Protein AF-A0A8X6S7P3-F1 (afdb_monomer)

pLDDT: mean 72.4, std 22.18, range [26.67, 97.12]

Solvent-accessible surface area (backbone atoms only — not comparable to full-atom values): 15310 Å² total; per-residue (Å²): 138,82,84,78,80,64,84,76,66,73,78,77,74,84,86,90,76,84,80,89,75,83,85,79,90,72,95,69,89,60,100,73,77,82,82,71,82,94,69,96,74,82,94,75,83,91,74,81,70,49,62,28,63,76,38,79,70,30,28,64,56,23,37,50,58,48,37,73,77,36,77,89,54,87,75,68,62,36,68,54,47,51,52,50,53,49,36,38,75,75,67,71,44,92,73,76,78,79,80,82,71,78,61,85,88,65,46,72,69,60,49,52,52,54,50,52,50,38,70,76,38,30,64,63,51,66,66,54,54,18,65,77,74,70,46,59,53,70,57,53,53,51,51,36,50,77,68,49,39,42,78,39,62,51,43,80,38,74,52,76,55,83,81,49,54,62,60,53,48,52,51,53,53,50,53,53,51,48,40,69,79,33,81,61,46,72,80,75,60,83,86,85,86,84,89,81,88,71,91,71,79,84,78,64,54,87,80,37,37,36,50,34,75,58,86,79,77,48,69,41,72,50,65,68,83,74,73,88,83,77,90,129

Secondary structure (DSSP, 8-state):
---PPPTTGGGSSS--S-------------TTTTS-------SS------TTGGGTT-HHHHHHHHHHH-TTSPPPPHHHHHHHHHHHHHHS--SPPP-----TT--HHHHHHHHHHHHH-TT--HHHHHHHHT--HHHHHHHHHHTT-EEEEPEEEE---HHHHHHHHHHHHHHHHHHHH-TTHHHHPPP--------SPP--GGG-EEEESS----EEEE--S-PPP---

Sequence (232 aa):
MQISPSRVELAARGQNDKKESAGREALFPSHTDWLYDGRVHERRESRYDSGYGATDCNGRAAQRLYTERHPVRRTPAHTMFSRLHQQICETGSFQKAARNRDRMARTELNEEIVLDMVETTPSLSTRGIANDIGISYSSIWRILDDSALHPFHYQRVHSLKECDFAPRQAFSQWYLQQRIANPFFAASVLFTDEASFSREGIFNTHNSYSWAAANPHVTRTRAAQDRFLVNV

Foldseek 3Di:
DDDDDDPVVVVPPDDDDDDDDDDDDDDDDDPPPPQDDDDDDDDDDDPSCQLCVVVVNFLVSSQVVVCVVCVPDDGDDSVVSNVQVVCCVPPVDPDDDPPPPDPVQDDVVLLVVLVVVCVVPQLDDLVNSCVVSVGDSVVSVVSLVVVLKDWAWAAEDAPDDPVVPVVVVVVVVVVVVVCVVPVCVVVVDDDDDDDDDDPDDDDPRVSGTGIDNDHPNHYDHDDDPDDDDDDD

Mean predicted aligned error: 18.36 Å

Nearest PDB structures (foldseek):
  4r79-assembly1_B  TM=4.938E-01  e=5.583E-02  Drosophila mauritiana
  4u7b-assembly2_G-2  TM=5.162E-01  e=8.531E-02  Drosophila mauritiana
  5hoo-assembly1_A  TM=5.057E-01  e=1.385E-01  Drosophila mauritiana
  5hoo-assembly1_B  TM=4.961E-01  e=1.303E-01  Drosophila mauritiana
  9c4d-assembly1_C  TM=3.556E-01  e=2.385E+00  Bacillus subtilis

Radius of gyration: 33.3 Å; Cα contacts (8 Å, |Δi|>4): 143; chains: 1; bounding box: 95×58×72 Å

Organism: Trichonephila clavipes (NCBI:txid2585209)

Structure (mmCIF, N/CA/C/O backbone):
data_AF-A0A8X6S7P3-F1
#
_entry.id   AF-A0A8X6S7P3-F1
#
loop_
_atom_site.group_PDB
_atom_site.id
_atom_site.type_symbol
_atom_site.label_atom_id
_atom_site.label_alt_id
_atom_site.label_comp_id
_atom_site.label_asym_id
_atom_site.label_entity_id
_atom_site.label_seq_id
_atom_site.pdbx_PDB_ins_code
_atom_site.Cartn_x
_atom_site.Cartn_y
_atom_site.Cartn_z
_atom_site.occupancy
_atom_site.B_iso_or_equiv
_atom_site.auth_seq_id
_atom_site.auth_comp_id
_atom_site.auth_asym_id
_atom_site.auth_atom_id
_atom_site.pdbx_PDB_model_num
ATOM 1 N N . MET A 1 1 ? 1.094 39.924 17.227 1.00 35.66 1 MET A N 1
ATOM 2 C CA . MET A 1 1 ? 1.165 38.498 17.605 1.00 35.66 1 MET A CA 1
ATOM 3 C C . MET A 1 1 ? -0.174 37.869 17.276 1.00 35.66 1 MET A C 1
ATOM 5 O O . MET A 1 1 ? -1.115 38.023 18.039 1.00 35.66 1 MET A O 1
ATOM 9 N N . GLN A 1 2 ? -0.292 37.285 16.086 1.00 30.91 2 GLN A N 1
ATOM 10 C CA . GLN A 1 2 ? -1.469 36.508 15.705 1.00 30.91 2 GLN A CA 1
ATOM 11 C C . GLN A 1 2 ? -1.173 35.053 16.063 1.00 30.91 2 GLN A C 1
ATOM 13 O O . GLN A 1 2 ? -0.157 34.512 15.635 1.00 30.91 2 GLN A O 1
ATOM 18 N N . ILE A 1 3 ? -2.003 34.472 16.923 1.00 36.59 3 ILE A N 1
ATOM 19 C CA . ILE A 1 3 ? -1.919 33.068 17.317 1.00 36.59 3 ILE A CA 1
ATOM 20 C C . ILE A 1 3 ? -2.591 32.274 16.196 1.00 36.59 3 ILE A C 1
ATOM 22 O O . ILE A 1 3 ? -3.790 32.421 15.968 1.00 36.59 3 ILE A O 1
ATOM 26 N N . SER A 1 4 ? -1.800 31.499 15.457 1.00 37.53 4 SER A N 1
ATOM 27 C CA . SER A 1 4 ? -2.296 30.565 14.446 1.00 37.53 4 SER A CA 1
ATOM 28 C C . SER A 1 4 ? -3.114 29.452 15.122 1.00 37.53 4 SER A C 1
ATOM 30 O O . SER A 1 4 ? -2.669 28.941 16.152 1.00 37.53 4 SER A O 1
ATOM 32 N N . PRO A 1 5 ? -4.279 29.053 14.579 1.00 38.88 5 PRO A N 1
ATOM 33 C CA . PRO A 1 5 ? -5.059 27.946 15.126 1.00 38.88 5 PRO A CA 1
ATOM 34 C C . PRO A 1 5 ? -4.340 26.601 14.940 1.00 38.88 5 PRO A C 1
ATOM 36 O O . PRO A 1 5 ? -3.530 26.440 14.023 1.00 38.88 5 PRO A O 1
ATOM 39 N N . SER A 1 6 ? -4.626 25.637 15.821 1.00 44.53 6 SER A N 1
ATOM 40 C CA . SER A 1 6 ? -3.996 24.312 15.809 1.00 44.53 6 SER A CA 1
ATOM 41 C C . SER A 1 6 ? -4.365 23.524 14.540 1.00 44.53 6 SER A C 1
ATOM 43 O O . SER A 1 6 ? -5.464 23.638 13.994 1.00 44.53 6 SER A O 1
ATOM 45 N N . ARG A 1 7 ? -3.425 22.697 14.065 1.00 48.97 7 ARG A N 1
ATOM 46 C CA . ARG A 1 7 ? -3.480 21.942 12.797 1.00 48.97 7 ARG A CA 1
ATOM 47 C C . ARG A 1 7 ? -4.626 20.912 12.725 1.00 48.97 7 ARG A C 1
ATOM 49 O O . ARG A 1 7 ? -4.897 20.398 11.645 1.00 48.97 7 ARG A O 1
ATOM 56 N N . VAL A 1 8 ? -5.333 20.666 13.832 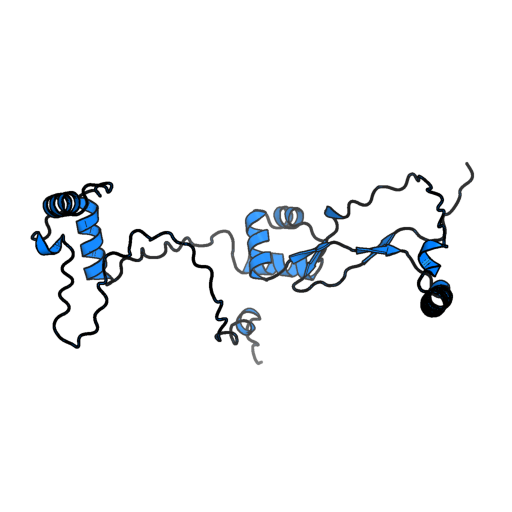1.00 45.19 8 VAL A N 1
ATOM 57 C CA . VAL A 1 8 ? -6.520 19.795 13.906 1.00 45.19 8 VAL A CA 1
ATOM 58 C C . VAL A 1 8 ? -7.767 20.472 13.305 1.00 45.19 8 VAL A C 1
ATOM 60 O O . VAL A 1 8 ? -8.640 19.793 12.768 1.00 45.19 8 VAL A O 1
ATOM 63 N N . GLU A 1 9 ? -7.846 21.810 13.289 1.00 36.09 9 GLU A N 1
ATOM 64 C CA . GLU A 1 9 ? -9.039 22.529 12.802 1.00 36.09 9 GLU A CA 1
ATOM 65 C C . GLU A 1 9 ? -9.167 22.595 11.269 1.00 36.09 9 GLU A C 1
ATOM 67 O O . GLU A 1 9 ? -10.265 22.802 10.746 1.00 36.09 9 GLU A O 1
ATOM 72 N N . LEU A 1 10 ? -8.082 22.386 10.518 1.00 37.78 10 LEU A N 1
ATOM 73 C CA . LEU A 1 10 ? -8.097 22.529 9.055 1.00 37.78 10 LEU A CA 1
ATOM 74 C C . LEU A 1 10 ? -8.664 21.308 8.311 1.00 37.78 10 LEU A C 1
ATOM 76 O O . LEU A 1 10 ? -9.008 21.425 7.137 1.00 37.78 10 LEU A O 1
ATOM 80 N N . ALA A 1 11 ? -8.837 20.166 8.981 1.00 38.47 11 ALA A N 1
ATOM 81 C CA . ALA A 1 11 ? -9.396 18.957 8.370 1.00 38.47 11 ALA A CA 1
ATOM 82 C C . ALA A 1 11 ? -10.938 18.873 8.439 1.00 38.47 11 ALA A C 1
ATOM 84 O O . ALA A 1 11 ? -11.538 18.024 7.786 1.00 38.47 11 ALA A O 1
ATOM 85 N N . ALA A 1 12 ? -11.606 19.758 9.190 1.00 37.78 12 ALA A N 1
ATOM 86 C CA . ALA A 1 12 ? -13.046 19.659 9.469 1.00 37.78 12 ALA A CA 1
ATOM 87 C C . ALA A 1 12 ? -13.953 20.497 8.541 1.00 37.78 12 ALA A C 1
ATOM 89 O O . ALA A 1 12 ? -15.152 20.631 8.795 1.00 37.78 12 ALA A O 1
ATOM 90 N N . ARG A 1 13 ? -13.422 21.075 7.455 1.00 37.03 13 ARG A N 1
ATOM 91 C CA . ARG A 1 13 ? -14.204 21.876 6.496 1.00 37.03 13 ARG A CA 1
ATOM 92 C C . ARG A 1 13 ? -14.044 21.364 5.072 1.00 37.03 13 ARG A C 1
ATOM 94 O O . ARG A 1 13 ? -13.273 21.897 4.287 1.00 37.03 13 ARG A O 1
ATOM 101 N N . GLY A 1 14 ? -14.860 20.377 4.727 1.00 38.69 14 GLY A N 1
ATOM 102 C CA . GLY A 1 14 ? -15.159 20.074 3.332 1.00 38.69 14 GLY A CA 1
ATOM 103 C C . GLY A 1 14 ? -15.181 18.591 3.037 1.00 38.69 14 GLY A C 1
ATOM 104 O O . GLY A 1 14 ? -14.194 18.068 2.546 1.00 38.69 14 GLY A O 1
ATOM 105 N N . GLN A 1 15 ? -16.321 17.951 3.308 1.00 34.16 15 GLN A N 1
ATOM 106 C CA . GLN A 1 15 ? -16.871 16.830 2.532 1.00 34.16 15 GLN A CA 1
ATOM 107 C C . GLN A 1 15 ? -18.165 16.356 3.204 1.00 34.16 15 GLN A C 1
ATOM 109 O O . GLN A 1 15 ? -18.221 15.332 3.870 1.00 34.16 15 GLN A O 1
ATOM 114 N N . ASN A 1 16 ? -19.227 17.136 3.027 1.00 34.34 16 ASN A N 1
ATOM 115 C CA . ASN A 1 16 ? -20.590 16.632 3.130 1.00 34.34 16 ASN A CA 1
ATOM 116 C C . ASN A 1 16 ? -21.238 16.875 1.774 1.00 34.34 16 ASN A C 1
ATOM 118 O O . ASN A 1 16 ? -21.939 17.858 1.594 1.00 34.34 16 ASN A O 1
ATOM 122 N N . ASP A 1 17 ? -20.934 16.007 0.812 1.00 30.31 17 ASP A N 1
ATOM 123 C CA . ASP A 1 17 ? -21.817 15.781 -0.324 1.00 30.31 17 ASP A CA 1
ATOM 124 C C . ASP A 1 17 ? -21.554 14.402 -0.945 1.00 30.31 17 ASP A C 1
ATOM 126 O O . ASP A 1 17 ? -20.501 14.117 -1.509 1.00 30.31 17 ASP A O 1
ATOM 130 N N . LYS A 1 18 ? -22.572 13.552 -0.781 1.00 38.16 18 LYS A N 1
ATOM 131 C CA . LYS A 1 18 ? -23.050 12.510 -1.697 1.00 38.16 18 LYS A CA 1
ATOM 132 C C . LYS A 1 18 ? -22.012 11.558 -2.307 1.00 38.16 18 LYS A C 1
ATOM 134 O O . LYS A 1 18 ? -21.454 11.790 -3.375 1.00 38.16 18 LYS A O 1
ATOM 139 N N . LYS A 1 19 ? -21.965 10.351 -1.736 1.00 27.14 19 LYS A N 1
ATOM 140 C CA . LYS A 1 19 ? -21.862 9.119 -2.529 1.00 27.14 19 LYS A CA 1
ATOM 141 C C . LYS A 1 19 ? -23.078 8.235 -2.277 1.00 27.14 19 LYS A C 1
ATOM 143 O O . LYS A 1 19 ? -23.108 7.409 -1.370 1.00 27.14 19 LYS A O 1
ATOM 148 N N . GLU A 1 20 ? -24.075 8.449 -3.130 1.00 36.12 20 GLU A N 1
ATOM 149 C CA . GLU A 1 20 ? -24.962 7.402 -3.629 1.00 36.12 20 GLU A CA 1
ATOM 150 C C . GLU A 1 20 ? -24.130 6.146 -3.934 1.00 36.12 20 GLU A C 1
ATOM 152 O O . GLU A 1 20 ? -23.223 6.170 -4.765 1.00 36.12 20 GLU A O 1
ATOM 157 N N . SER A 1 21 ? -24.417 5.051 -3.234 1.00 27.69 21 SER A N 1
ATOM 158 C CA . SER A 1 21 ? -23.973 3.716 -3.624 1.00 27.69 21 SER A CA 1
ATOM 159 C C . SER A 1 21 ? -25.203 2.829 -3.731 1.00 27.69 21 SER A C 1
ATOM 161 O O . SER A 1 21 ? -25.858 2.476 -2.753 1.00 27.69 21 SER A O 1
ATOM 163 N N . ALA A 1 22 ? -25.532 2.547 -4.986 1.00 28.02 22 ALA A N 1
ATOM 164 C CA . ALA A 1 22 ? -26.568 1.638 -5.406 1.00 28.02 22 ALA A CA 1
ATOM 165 C C . ALA A 1 22 ? -26.277 0.202 -4.937 1.00 28.02 22 ALA A C 1
ATOM 167 O O . ALA A 1 22 ? -25.168 -0.308 -5.088 1.00 28.02 22 ALA A O 1
ATOM 168 N N . GLY A 1 23 ? -27.332 -0.444 -4.437 1.00 39.09 23 GLY A N 1
ATOM 169 C CA . GLY A 1 23 ? -27.707 -1.803 -4.818 1.00 39.09 23 GLY A CA 1
ATOM 170 C C . GLY A 1 23 ? -26.772 -2.939 -4.417 1.00 39.09 23 GLY A C 1
ATOM 171 O O . GLY A 1 23 ? -26.068 -3.492 -5.258 1.00 39.09 23 GLY A O 1
ATOM 172 N N . ARG A 1 24 ? -26.900 -3.404 -3.171 1.00 28.38 24 ARG A N 1
ATOM 173 C CA . ARG A 1 24 ? -26.828 -4.841 -2.867 1.00 28.38 24 ARG A CA 1
ATOM 174 C C . ARG A 1 24 ? -27.983 -5.212 -1.943 1.00 28.38 24 ARG A C 1
ATOM 176 O O . ARG A 1 24 ? -27.887 -5.086 -0.727 1.00 28.38 24 ARG A O 1
ATOM 183 N N . GLU A 1 25 ? -29.083 -5.637 -2.558 1.00 36.03 25 GLU A N 1
ATOM 184 C CA . GLU A 1 25 ? -30.171 -6.359 -1.902 1.00 36.03 25 GLU A CA 1
ATOM 185 C C . GLU A 1 25 ? -29.607 -7.631 -1.256 1.00 36.03 25 GLU A C 1
ATOM 187 O O . GLU A 1 25 ? -29.217 -8.578 -1.938 1.00 36.03 25 GLU A O 1
ATOM 192 N N . ALA A 1 26 ? -29.548 -7.646 0.075 1.00 29.12 26 ALA A N 1
ATOM 193 C CA . ALA A 1 26 ? -29.403 -8.859 0.864 1.00 29.12 26 ALA A CA 1
ATOM 194 C C . ALA A 1 26 ? -30.716 -9.072 1.623 1.00 29.12 26 ALA A C 1
ATOM 196 O O . ALA A 1 26 ? -31.074 -8.328 2.534 1.00 29.12 26 ALA A O 1
ATOM 197 N N . LEU A 1 27 ? -31.450 -10.083 1.171 1.00 32.81 27 LEU A N 1
ATOM 198 C CA . LEU A 1 27 ? -32.797 -10.456 1.575 1.00 32.81 27 LEU A CA 1
ATOM 199 C C . LEU A 1 27 ? -32.791 -11.124 2.970 1.00 32.81 27 LEU A C 1
ATOM 201 O O . LEU A 1 27 ? -32.842 -12.343 3.068 1.00 32.81 27 LEU A O 1
ATOM 205 N N . PHE A 1 28 ? -32.720 -10.356 4.062 1.00 26.89 28 PHE A N 1
ATOM 206 C CA . PHE A 1 28 ? -33.053 -10.860 5.407 1.00 26.89 28 PHE A CA 1
ATOM 207 C C . PHE A 1 28 ? -33.758 -9.773 6.242 1.00 26.89 28 PHE A C 1
ATOM 209 O O . PHE A 1 28 ? -33.105 -8.814 6.656 1.00 26.89 28 PHE A O 1
ATOM 216 N N . PRO A 1 29 ? -35.072 -9.905 6.518 1.00 32.44 29 PRO A N 1
ATOM 217 C CA . PRO A 1 29 ? -35.828 -8.915 7.285 1.00 32.44 29 PRO A CA 1
ATOM 218 C C . PRO A 1 29 ? -35.338 -8.815 8.734 1.00 32.44 29 PRO A C 1
ATOM 220 O O . PRO A 1 29 ? -35.263 -9.812 9.459 1.00 32.44 29 PRO A O 1
ATOM 223 N N . SER A 1 30 ? -35.018 -7.596 9.166 1.00 37.62 30 SER A N 1
ATOM 224 C CA . SER A 1 30 ? -34.598 -7.306 10.537 1.00 37.62 30 SER A CA 1
ATOM 225 C C . SER A 1 30 ? -35.789 -7.360 11.510 1.00 37.62 30 SER A C 1
ATOM 227 O O . SER A 1 30 ? -36.950 -7.208 11.129 1.00 37.62 30 SER A O 1
ATOM 229 N N . HIS A 1 31 ? -35.517 -7.567 12.802 1.00 40.81 31 HIS A N 1
ATOM 230 C CA . HIS A 1 31 ? -36.514 -7.730 13.876 1.00 40.81 31 HIS A CA 1
ATOM 231 C C . HIS A 1 31 ? -37.443 -6.509 14.096 1.00 40.81 31 HIS A C 1
ATOM 233 O O . HIS A 1 31 ? -38.323 -6.558 14.953 1.00 40.81 31 HIS A O 1
ATOM 239 N N . THR A 1 32 ? -37.266 -5.423 13.341 1.00 41.41 32 THR A N 1
ATOM 240 C CA . THR A 1 32 ? -37.940 -4.129 13.519 1.00 41.41 32 THR A CA 1
ATOM 241 C C . THR A 1 32 ? -38.880 -3.724 12.378 1.00 41.41 32 THR A C 1
ATOM 243 O O . THR A 1 32 ? -39.541 -2.700 12.505 1.00 41.41 32 THR A O 1
ATOM 246 N N . ASP A 1 33 ? -39.033 -4.532 11.322 1.00 31.39 33 ASP A N 1
ATOM 247 C CA . ASP A 1 33 ? -39.880 -4.206 10.149 1.00 31.39 33 ASP A CA 1
ATOM 248 C C . ASP A 1 33 ? -41.408 -4.260 10.390 1.00 31.39 33 ASP A C 1
ATOM 250 O O . ASP A 1 33 ? -42.193 -4.265 9.450 1.00 31.39 33 ASP A O 1
ATOM 254 N N . TRP A 1 34 ? -41.876 -4.295 11.640 1.00 40.31 34 TRP A N 1
ATOM 255 C CA . TRP A 1 34 ? -43.278 -4.605 11.974 1.00 40.31 34 TRP A CA 1
ATOM 256 C C . TRP A 1 34 ? -44.064 -3.448 12.608 1.00 40.31 34 TRP A C 1
ATOM 258 O O . TRP A 1 34 ? -45.072 -3.683 13.269 1.00 40.31 34 TRP A O 1
ATOM 268 N N . LEU A 1 35 ? -43.623 -2.202 12.417 1.00 43.53 35 LEU A N 1
ATOM 269 C CA . LEU A 1 35 ? -44.306 -1.013 12.951 1.00 43.53 35 LEU A CA 1
ATOM 270 C C . LEU A 1 35 ? -44.832 -0.030 11.893 1.00 43.53 35 LEU A C 1
ATOM 272 O O . LEU A 1 35 ? -45.341 1.021 12.268 1.00 43.53 35 LEU A O 1
ATOM 276 N N . TYR A 1 36 ? -44.772 -0.361 10.600 1.00 31.59 36 TYR A N 1
ATOM 277 C CA . TYR A 1 36 ? -45.315 0.483 9.530 1.00 31.59 36 TYR A CA 1
ATOM 278 C C . TYR A 1 36 ? -46.114 -0.345 8.515 1.00 31.59 36 TYR A C 1
ATOM 280 O O . TYR A 1 36 ? -45.547 -1.179 7.816 1.00 31.59 36 TYR A O 1
ATOM 288 N N . ASP A 1 37 ? -47.419 -0.077 8.407 1.00 33.47 37 ASP A N 1
ATOM 289 C CA . ASP A 1 37 ? -48.191 -0.331 7.186 1.00 33.47 37 ASP A CA 1
ATOM 290 C C . ASP A 1 37 ? -48.210 0.980 6.390 1.00 33.47 37 ASP A C 1
ATOM 292 O O . ASP A 1 37 ? -48.668 2.022 6.868 1.00 33.47 37 ASP A O 1
ATOM 296 N N . GLY A 1 38 ? -47.606 0.955 5.205 1.00 34.97 38 GLY A N 1
ATOM 297 C CA . GLY A 1 38 ? -47.459 2.113 4.341 1.00 34.97 38 GLY A CA 1
ATOM 298 C C . GLY A 1 38 ? -48.778 2.473 3.670 1.00 34.97 38 GLY A C 1
ATOM 299 O O . GLY A 1 38 ? -49.054 2.010 2.568 1.00 34.97 38 GLY A O 1
ATOM 300 N N . ARG A 1 39 ? -49.554 3.376 4.274 1.00 30.12 39 ARG A N 1
ATOM 301 C CA . ARG A 1 39 ? -50.505 4.221 3.541 1.00 30.12 39 ARG A CA 1
ATOM 302 C C . ARG A 1 39 ? -50.456 5.659 4.038 1.00 30.12 39 ARG A C 1
ATOM 304 O O . ARG A 1 39 ? -50.678 5.954 5.206 1.00 30.12 39 ARG A O 1
ATOM 311 N N . VAL A 1 40 ? -50.154 6.546 3.096 1.00 40.78 40 VAL A N 1
ATOM 312 C CA . VAL A 1 40 ? -50.215 8.002 3.215 1.00 40.78 40 VAL A CA 1
ATOM 313 C C . VAL A 1 40 ? -51.635 8.402 3.619 1.00 40.78 40 VAL A C 1
ATOM 315 O O . VAL A 1 40 ? -52.542 8.281 2.807 1.00 40.78 40 VAL A O 1
ATOM 318 N N . HIS A 1 41 ? -51.833 8.878 4.850 1.00 27.06 41 HIS A N 1
ATOM 319 C CA . HIS A 1 41 ? -52.989 9.698 5.218 1.00 27.06 41 HIS A CA 1
ATOM 320 C C . HIS A 1 41 ? -52.631 10.668 6.354 1.00 27.06 41 HIS A C 1
ATOM 322 O O . HIS A 1 41 ? -52.435 10.308 7.509 1.00 27.06 41 HIS A O 1
ATOM 328 N N . GLU A 1 42 ? -52.467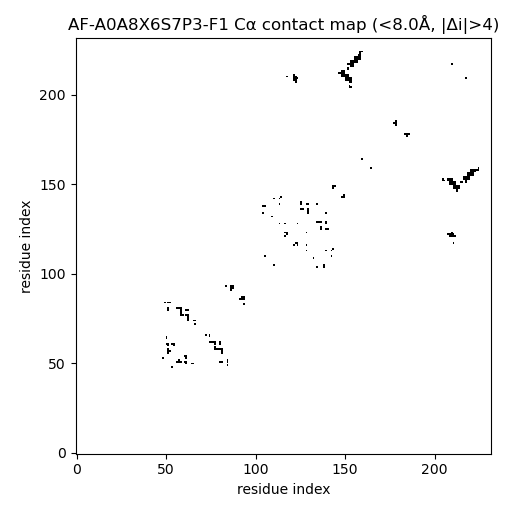 11.915 5.931 1.00 26.67 42 GLU A N 1
ATOM 329 C CA . GLU A 1 42 ? -52.869 13.172 6.558 1.00 26.67 42 GLU A CA 1
ATOM 330 C C . GLU A 1 42 ? -53.296 13.174 8.045 1.00 26.67 42 GLU A C 1
ATOM 332 O O . GLU A 1 42 ? -54.326 12.637 8.438 1.00 26.67 42 GLU A O 1
ATOM 337 N N . ARG A 1 43 ? -52.495 13.895 8.843 1.00 34.72 43 ARG A N 1
ATOM 338 C CA . ARG A 1 43 ? -52.841 14.684 10.043 1.00 34.72 43 ARG A CA 1
ATOM 339 C C . ARG A 1 43 ? -54.181 14.339 10.739 1.00 34.72 43 ARG A C 1
ATOM 341 O O . ARG A 1 43 ? -55.195 14.976 10.472 1.00 34.72 43 ARG A O 1
ATOM 348 N N . ARG A 1 44 ? -54.129 13.472 11.760 1.00 27.53 44 ARG A N 1
ATOM 349 C CA . ARG A 1 44 ? -54.790 13.624 13.082 1.00 27.53 44 ARG A CA 1
ATOM 350 C C . ARG A 1 44 ? -54.428 12.443 13.998 1.00 27.53 44 ARG A C 1
ATOM 352 O O . ARG A 1 44 ? -54.489 11.300 13.581 1.00 27.53 44 ARG A O 1
ATOM 359 N N . GLU A 1 45 ? -54.027 12.766 15.229 1.00 29.58 45 GLU A N 1
ATOM 360 C CA . GLU A 1 45 ? -53.880 11.857 16.383 1.00 29.58 45 GLU A CA 1
ATOM 361 C C . GLU A 1 45 ? -53.028 10.589 16.196 1.00 29.58 45 GLU A C 1
ATOM 363 O O . GLU A 1 45 ? -53.498 9.465 16.057 1.00 29.58 45 GLU A O 1
ATOM 368 N N . SER A 1 46 ? -51.717 10.795 16.321 1.00 30.75 46 SER A N 1
ATOM 369 C CA . SER A 1 46 ? -50.690 9.769 16.496 1.00 30.75 46 SER A CA 1
ATOM 370 C C . SER A 1 46 ? -50.866 8.997 17.817 1.00 30.75 46 SER A C 1
ATOM 372 O O . SER A 1 46 ? -50.150 9.234 18.791 1.00 30.75 46 SER A O 1
ATOM 374 N N . ARG A 1 47 ? -51.808 8.052 17.867 1.00 34.62 47 ARG A N 1
ATOM 375 C CA . ARG A 1 47 ? -51.893 7.047 18.935 1.00 34.62 47 ARG A CA 1
ATOM 376 C C . ARG A 1 47 ? -51.060 5.829 18.522 1.00 34.62 47 ARG A C 1
ATOM 378 O O . ARG A 1 47 ? -51.562 4.913 17.881 1.00 34.62 47 ARG A O 1
ATOM 385 N N . TYR A 1 48 ? -49.770 5.837 18.858 1.00 40.34 48 TYR A N 1
ATOM 386 C CA . TYR A 1 48 ? -48.913 4.655 18.731 1.00 40.34 48 TYR A CA 1
ATOM 387 C C . TYR A 1 48 ? -49.360 3.602 19.752 1.00 40.34 48 TYR A C 1
ATOM 389 O O . TYR A 1 48 ? -48.894 3.591 20.889 1.00 40.34 48 TYR A O 1
ATOM 397 N N . ASP A 1 49 ? -50.283 2.727 19.363 1.00 47.28 49 ASP A N 1
ATOM 398 C CA . ASP A 1 49 ? -50.759 1.640 20.215 1.00 47.28 49 ASP A CA 1
ATOM 399 C C . ASP A 1 49 ? -49.785 0.452 20.140 1.00 47.28 49 ASP A C 1
ATOM 401 O O . ASP A 1 49 ? -50.017 -0.570 19.493 1.00 47.28 49 ASP A O 1
ATOM 405 N N . SER A 1 50 ? -48.611 0.616 20.759 1.00 58.38 50 SER A N 1
ATOM 406 C CA . SER A 1 50 ? -47.760 -0.524 21.114 1.00 58.38 50 SER A CA 1
ATOM 407 C C . SER A 1 50 ? -48.627 -1.496 21.914 1.00 58.38 50 SER A C 1
ATOM 409 O O . SER A 1 50 ? -49.276 -1.059 22.856 1.00 58.38 50 SER A O 1
ATOM 411 N N . GLY A 1 51 ? -48.639 -2.798 21.599 1.00 57.47 51 GLY A N 1
ATOM 412 C CA . GLY A 1 51 ? -49.519 -3.787 22.257 1.00 57.47 51 GLY A CA 1
ATOM 413 C C . GLY A 1 51 ? -49.410 -3.863 23.792 1.00 57.47 51 GLY A C 1
ATOM 414 O O . GLY A 1 51 ? -50.192 -4.558 24.424 1.00 57.47 51 GLY A O 1
ATOM 415 N N . TYR A 1 52 ? -48.454 -3.148 24.392 1.00 61.31 52 TYR A N 1
ATOM 416 C CA . TYR A 1 52 ? -48.372 -2.857 25.821 1.00 61.31 52 TYR A CA 1
ATOM 417 C C . TYR A 1 52 ? -49.385 -1.797 26.304 1.00 61.31 52 TYR A C 1
ATOM 419 O O . TYR A 1 52 ? -50.026 -2.005 27.334 1.00 61.31 52 TYR A O 1
ATOM 427 N N . GLY A 1 53 ? -49.564 -0.699 25.558 1.00 60.34 53 GLY A N 1
ATOM 428 C CA . GLY A 1 53 ? -50.558 0.350 25.822 1.00 60.34 53 GLY A CA 1
ATOM 429 C C . GLY A 1 53 ? -51.990 -0.177 25.714 1.00 60.34 53 GLY A C 1
ATOM 430 O O . GLY A 1 53 ? -52.786 0.052 26.618 1.00 60.34 53 GLY A O 1
ATOM 431 N N . ALA A 1 54 ? -52.258 -1.019 24.711 1.00 60.56 54 ALA A N 1
ATOM 432 C CA . ALA A 1 54 ? -53.518 -1.753 24.539 1.00 60.56 54 ALA A CA 1
ATOM 433 C C . ALA A 1 54 ? -53.856 -2.746 25.673 1.00 60.56 54 ALA A C 1
ATOM 435 O O . ALA A 1 54 ? -54.960 -3.282 25.715 1.00 60.56 54 ALA A O 1
ATOM 436 N N . THR A 1 55 ? -52.904 -3.036 26.569 1.00 62.28 55 THR A N 1
ATOM 437 C CA . THR A 1 55 ? -53.071 -3.967 27.703 1.00 62.28 55 THR A CA 1
ATOM 438 C C . THR A 1 55 ? -53.007 -3.273 29.062 1.00 62.28 55 THR A C 1
ATOM 440 O O . THR A 1 55 ? -52.577 -3.888 30.038 1.00 62.28 55 THR A O 1
ATOM 443 N N . ASP A 1 56 ? -53.356 -1.986 29.124 1.00 68.62 56 ASP A N 1
ATOM 444 C CA . ASP A 1 56 ? -53.275 -1.159 30.337 1.00 68.62 56 ASP A CA 1
ATOM 445 C C . ASP A 1 56 ? -51.882 -1.192 30.990 1.00 68.62 56 ASP A C 1
ATOM 447 O O . ASP A 1 56 ? -51.734 -1.264 32.210 1.00 68.62 56 ASP A O 1
ATOM 451 N N . CYS A 1 57 ? -50.824 -1.188 30.170 1.00 67.44 57 CYS A N 1
ATOM 452 C CA . CYS A 1 57 ? -49.436 -1.277 30.626 1.00 67.44 57 CYS A CA 1
ATOM 453 C C . CYS A 1 57 ? -49.107 -2.570 31.402 1.00 67.44 57 CYS A C 1
ATOM 455 O O . CYS A 1 57 ? -48.231 -2.580 32.271 1.00 67.44 57 CYS A O 1
ATOM 457 N N . ASN A 1 58 ? -49.764 -3.689 31.082 1.00 80.00 58 ASN A N 1
ATOM 458 C CA . ASN A 1 58 ? -49.468 -4.990 31.673 1.00 80.00 58 ASN A CA 1
ATOM 459 C C . ASN A 1 58 ? -48.572 -5.847 30.766 1.00 80.00 58 ASN A C 1
ATOM 461 O O . ASN A 1 58 ? -49.017 -6.486 29.812 1.00 80.00 58 ASN A O 1
ATOM 465 N N . GLY A 1 59 ? -47.292 -5.965 31.127 1.00 76.88 59 GLY A N 1
ATOM 466 C CA . GLY A 1 59 ? -46.305 -6.690 30.317 1.00 76.88 59 GLY A CA 1
ATOM 467 C C . GLY A 1 59 ? -46.622 -8.170 30.098 1.00 76.88 59 GLY A C 1
ATOM 468 O O . GLY A 1 59 ? -46.239 -8.735 29.074 1.00 76.88 59 GLY A O 1
ATOM 469 N N . ARG A 1 60 ? -47.316 -8.828 31.038 1.00 81.56 60 ARG A N 1
ATOM 470 C CA . ARG A 1 60 ? -47.677 -10.251 30.902 1.00 81.56 60 ARG A CA 1
ATOM 471 C C . ARG A 1 60 ? -48.850 -10.446 29.949 1.00 81.56 60 ARG A C 1
ATOM 473 O O . ARG A 1 60 ? -48.872 -11.433 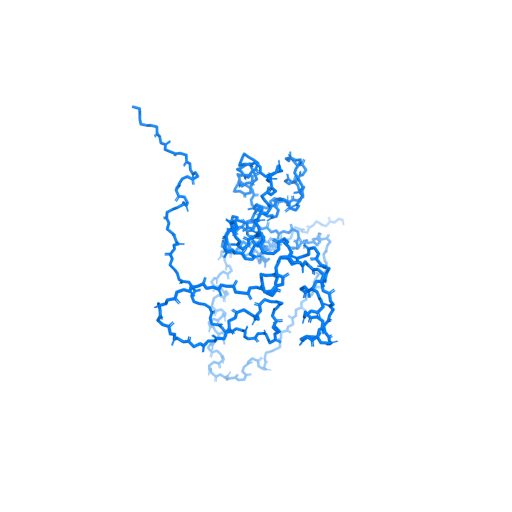29.220 1.00 81.56 60 ARG A O 1
ATOM 480 N N . ALA A 1 61 ? -49.798 -9.514 29.941 1.00 80.31 61 ALA A N 1
ATOM 481 C CA . ALA A 1 61 ? -50.885 -9.501 28.969 1.00 80.31 61 ALA A CA 1
ATOM 482 C C . ALA A 1 61 ? -50.345 -9.194 27.562 1.00 80.31 61 ALA A C 1
ATOM 484 O O . ALA A 1 61 ? -50.655 -9.922 26.621 1.00 80.31 61 ALA A O 1
ATOM 485 N N . ALA A 1 62 ? -49.426 -8.229 27.445 1.00 79.75 62 ALA A N 1
ATOM 486 C CA . ALA A 1 62 ? -48.725 -7.931 26.196 1.00 79.75 62 ALA A CA 1
ATOM 487 C C . ALA A 1 62 ? -47.955 -9.148 25.652 1.00 79.75 62 ALA A C 1
ATOM 489 O O . ALA A 1 62 ? -48.000 -9.440 24.458 1.00 79.75 62 ALA A O 1
ATOM 490 N N . GLN A 1 63 ? -47.302 -9.918 26.531 1.00 83.38 63 GLN A N 1
ATOM 491 C CA . GLN A 1 63 ? -46.605 -11.149 26.154 1.00 83.38 63 GLN A CA 1
ATOM 492 C C . GLN A 1 63 ? -47.560 -12.232 25.618 1.00 83.38 63 GLN A C 1
ATOM 494 O O . GLN A 1 63 ? -47.211 -12.941 24.670 1.00 83.38 63 GLN A O 1
ATOM 499 N N . ARG A 1 64 ? -48.758 -12.370 26.202 1.00 82.56 64 ARG A N 1
ATOM 500 C CA . ARG A 1 64 ? -49.785 -13.319 25.732 1.00 82.56 64 ARG A CA 1
ATOM 501 C C . ARG A 1 64 ? -50.307 -12.930 24.353 1.00 82.56 64 ARG A C 1
ATOM 503 O O . ARG A 1 64 ? -50.205 -13.743 23.442 1.00 82.56 64 ARG A O 1
ATOM 510 N N . LEU A 1 65 ? -50.707 -11.670 24.169 1.00 81.56 65 LEU A N 1
ATOM 511 C CA . LEU A 1 65 ? -51.130 -11.146 22.864 1.00 81.56 65 LEU A CA 1
ATOM 512 C C . LEU A 1 65 ? -50.037 -11.292 21.798 1.00 81.56 65 LEU A C 1
ATOM 514 O O . LEU A 1 65 ? -50.325 -11.613 20.647 1.00 81.56 65 LEU A O 1
ATOM 518 N N . TYR A 1 66 ? -48.771 -11.093 22.174 1.00 81.25 66 TYR A N 1
ATOM 519 C CA . TYR A 1 66 ? -47.644 -11.300 21.267 1.00 81.25 66 TYR A CA 1
ATOM 520 C C . TYR A 1 66 ? -47.508 -12.767 20.844 1.00 81.25 66 TYR A C 1
ATOM 522 O O . TYR A 1 66 ? -47.277 -13.057 19.672 1.00 81.25 66 TYR A O 1
ATOM 530 N N . THR A 1 67 ? -47.661 -13.693 21.792 1.00 82.69 67 THR A N 1
ATOM 531 C CA . THR A 1 67 ? -47.569 -15.138 21.534 1.00 82.69 67 THR A CA 1
ATOM 532 C C . THR A 1 67 ? -48.722 -15.618 20.653 1.00 82.69 67 THR A C 1
ATOM 534 O O . THR A 1 67 ? -48.499 -16.388 19.725 1.00 82.69 67 THR A O 1
ATOM 537 N N . GLU A 1 68 ? -49.934 -15.114 20.895 1.00 83.88 68 GLU A N 1
ATOM 538 C CA . GLU A 1 68 ? -51.128 -15.406 20.094 1.00 83.88 68 GLU A CA 1
ATOM 539 C C . GLU A 1 68 ? -51.007 -14.883 18.656 1.00 83.88 68 GLU A C 1
ATOM 541 O O . GLU A 1 68 ? -51.366 -15.582 17.711 1.00 83.88 68 GLU A O 1
ATOM 546 N N . ARG A 1 69 ? -50.450 -13.679 18.462 1.00 79.12 69 ARG A N 1
ATOM 547 C CA . ARG A 1 69 ? -50.243 -13.097 17.123 1.00 79.12 69 ARG A CA 1
ATOM 548 C C . ARG A 1 69 ? -49.072 -13.713 16.359 1.00 79.12 69 ARG A C 1
ATOM 550 O O . ARG A 1 69 ? -49.080 -13.709 15.129 1.00 79.12 69 ARG A O 1
ATOM 557 N N . HIS A 1 70 ? -48.060 -14.228 17.056 1.00 75.81 70 HIS A N 1
ATOM 558 C CA . HIS A 1 70 ? -46.849 -14.772 16.438 1.00 75.81 70 HIS A CA 1
ATOM 559 C C . HIS A 1 70 ? -46.453 -16.137 17.023 1.00 75.81 70 HIS A C 1
ATOM 561 O O . HIS A 1 70 ? -45.394 -16.255 17.646 1.00 75.81 70 HIS A O 1
ATOM 567 N N . PRO A 1 71 ? -47.238 -17.195 16.751 1.00 76.25 71 PRO A N 1
ATOM 568 C CA . PRO A 1 71 ? -47.050 -18.515 17.358 1.00 76.25 71 PRO A CA 1
ATOM 569 C C . PRO A 1 71 ? -45.733 -19.215 16.974 1.00 76.25 71 PRO A C 1
ATOM 571 O O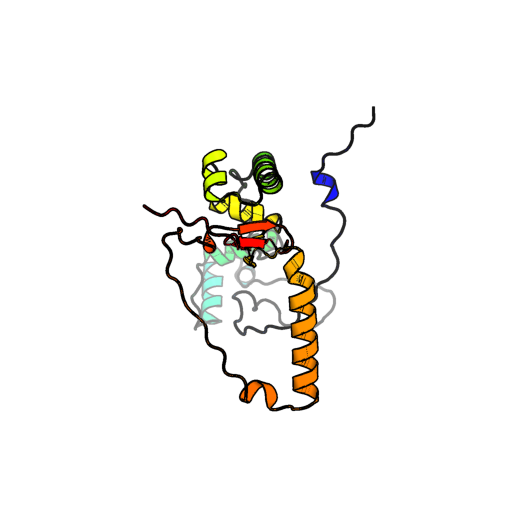 . PRO A 1 71 ? -45.292 -20.119 17.675 1.00 76.25 71 PRO A O 1
ATOM 574 N N . VAL A 1 72 ? -45.076 -18.798 15.884 1.00 85.75 72 VAL A N 1
ATOM 575 C CA . VAL A 1 72 ? -43.822 -19.406 15.386 1.00 85.75 72 VAL A CA 1
ATOM 576 C C . VAL A 1 72 ? -42.564 -18.697 15.923 1.00 85.75 72 VAL A C 1
ATOM 578 O O . VAL A 1 72 ? -41.452 -19.209 15.792 1.00 85.75 72 VAL A O 1
ATOM 581 N N . ARG A 1 73 ? -42.689 -17.511 16.536 1.00 81.25 73 ARG A N 1
ATOM 582 C CA . ARG A 1 73 ? -41.534 -16.718 16.998 1.00 81.25 73 ARG A CA 1
ATOM 583 C C . ARG A 1 73 ? -41.224 -16.973 18.473 1.00 81.25 73 ARG A C 1
ATOM 585 O O . ARG A 1 73 ? -42.106 -17.271 19.268 1.00 81.25 73 ARG A O 1
ATOM 592 N N . ARG A 1 74 ? -39.954 -16.796 18.865 1.00 82.19 74 ARG A N 1
ATOM 593 C CA . ARG A 1 74 ? -39.563 -16.824 20.285 1.00 82.19 74 ARG A CA 1
ATOM 594 C C . ARG A 1 74 ? -40.251 -15.688 21.039 1.00 82.19 74 ARG A C 1
ATOM 596 O O . ARG A 1 74 ? -40.072 -14.524 20.684 1.00 82.19 74 ARG A O 1
ATOM 603 N N . THR A 1 75 ? -40.973 -16.032 22.102 1.00 81.69 75 THR A N 1
ATOM 604 C CA . THR A 1 75 ? -41.679 -15.067 22.946 1.00 81.69 75 THR A CA 1
ATOM 605 C C . THR A 1 75 ? -40.695 -14.215 23.762 1.00 81.69 75 THR A C 1
ATOM 607 O O . THR A 1 75 ? -39.929 -14.764 24.560 1.00 81.69 75 THR A O 1
ATOM 610 N N . PRO A 1 76 ? -40.713 -12.877 23.617 1.00 83.31 76 PRO A N 1
ATOM 611 C CA . PRO A 1 76 ? -39.935 -11.976 24.457 1.00 83.31 76 PRO A CA 1
ATOM 612 C C . PRO A 1 76 ? -40.399 -12.005 25.918 1.00 83.31 76 PRO A C 1
ATOM 614 O O . PRO A 1 76 ? -41.563 -12.274 26.212 1.00 83.31 76 PRO A O 1
ATOM 617 N N . ALA A 1 77 ? -39.504 -11.675 26.850 1.00 86.81 77 ALA A N 1
ATOM 618 C CA . ALA A 1 77 ? -39.862 -11.551 28.261 1.00 86.81 77 ALA A CA 1
ATOM 619 C C . ALA A 1 77 ? -40.832 -10.377 28.496 1.00 86.81 77 ALA A C 1
ATOM 621 O O . ALA A 1 77 ? -40.641 -9.302 27.932 1.00 86.81 77 ALA A O 1
ATOM 622 N N . HIS A 1 78 ? -41.814 -10.540 29.391 1.00 82.81 78 HIS A N 1
ATOM 623 C CA . HIS A 1 78 ? -42.809 -9.500 29.700 1.00 82.81 78 HIS A CA 1
ATOM 624 C C . HIS A 1 78 ? -42.224 -8.116 30.058 1.00 82.81 78 HIS A C 1
ATOM 626 O O . HIS A 1 78 ? -42.844 -7.095 29.775 1.00 82.81 78 HIS A O 1
ATOM 632 N N . THR A 1 79 ? -41.025 -8.064 30.649 1.00 84.94 79 THR A N 1
ATOM 633 C CA . THR A 1 79 ? -40.337 -6.817 31.033 1.00 84.94 79 THR A CA 1
ATOM 634 C C . THR A 1 79 ? -39.783 -6.027 29.846 1.00 84.94 79 THR A C 1
ATOM 636 O O . THR A 1 79 ? -39.519 -4.832 29.972 1.00 84.94 79 THR A O 1
ATOM 639 N N . MET A 1 80 ? -39.604 -6.670 28.687 1.00 83.94 80 MET A N 1
ATOM 640 C CA . MET A 1 80 ? -39.162 -6.008 27.460 1.00 83.94 80 MET A CA 1
ATOM 641 C C . MET A 1 80 ? -40.225 -5.030 26.956 1.00 83.94 80 MET A C 1
ATOM 643 O O . MET A 1 80 ? -39.869 -3.913 26.601 1.00 83.94 80 MET A O 1
ATOM 647 N N . PHE A 1 81 ? -41.508 -5.397 27.017 1.00 82.81 81 PHE A N 1
ATOM 648 C CA . PHE A 1 81 ? -42.607 -4.540 26.565 1.00 82.81 81 PHE A CA 1
ATOM 649 C C . PHE A 1 81 ? -42.702 -3.239 27.376 1.00 82.81 81 PHE A C 1
ATOM 651 O O . PHE A 1 81 ? -42.842 -2.169 26.790 1.00 82.81 81 PHE A O 1
ATOM 658 N N . SER A 1 82 ? -42.520 -3.315 28.699 1.00 81.69 82 SER A N 1
ATOM 659 C CA . SER A 1 82 ? -42.479 -2.139 29.579 1.00 81.69 82 SER A CA 1
ATOM 660 C C . SER A 1 82 ? -41.316 -1.205 29.247 1.00 81.69 82 SER A C 1
ATOM 662 O O . SER A 1 82 ? -41.511 -0.001 29.112 1.00 81.69 82 SER A O 1
ATOM 664 N N . ARG A 1 83 ? -40.108 -1.758 29.070 1.00 81.62 83 ARG A N 1
ATOM 665 C CA . ARG A 1 83 ? -38.911 -0.973 28.719 1.00 81.62 83 ARG A CA 1
ATOM 666 C C . ARG A 1 83 ? -39.039 -0.326 27.348 1.00 81.62 83 ARG A C 1
ATOM 668 O O . ARG A 1 83 ? -38.636 0.814 27.171 1.00 81.62 83 ARG A O 1
ATOM 675 N N . LEU A 1 84 ? -39.608 -1.055 26.392 1.00 81.44 84 LEU A N 1
ATOM 676 C CA . LEU A 1 84 ? -39.829 -0.569 25.040 1.00 81.44 84 LEU A CA 1
ATOM 677 C C . LEU A 1 84 ? -40.822 0.596 25.037 1.00 81.44 84 LEU A C 1
ATOM 679 O O . LEU A 1 84 ? -40.550 1.625 24.433 1.00 81.44 84 LEU A O 1
ATOM 683 N N . HIS A 1 85 ? -41.938 0.450 25.756 1.00 80.94 85 HIS A N 1
ATOM 684 C CA . HIS A 1 85 ? -42.930 1.508 25.919 1.00 80.94 85 HIS A CA 1
ATOM 685 C C . HIS A 1 85 ? -42.326 2.750 26.583 1.00 80.94 85 HIS A C 1
ATOM 687 O O . HIS A 1 85 ? -42.484 3.853 26.072 1.00 80.94 85 HIS A O 1
ATOM 693 N N . GLN A 1 86 ? -41.568 2.569 27.668 1.00 80.56 86 GLN A N 1
ATOM 694 C CA . GLN A 1 86 ? -40.869 3.663 28.338 1.00 80.56 86 GLN A CA 1
ATOM 695 C C . GLN A 1 86 ? -39.904 4.389 27.389 1.00 80.56 86 GLN A C 1
ATOM 697 O O . GLN A 1 86 ? -39.940 5.610 27.297 1.00 80.56 86 GLN A O 1
ATOM 702 N N . GLN A 1 87 ? -39.114 3.649 26.609 1.00 79.12 87 GLN A N 1
ATOM 703 C CA . GLN A 1 87 ? -38.165 4.225 25.655 1.00 79.12 87 GLN A CA 1
ATOM 704 C C . GLN A 1 87 ? -38.860 5.011 24.523 1.00 79.12 87 GLN A C 1
ATOM 706 O O . GLN A 1 87 ? -38.360 6.049 24.091 1.00 79.12 87 GLN A O 1
ATOM 711 N N . ILE A 1 88 ? -40.034 4.564 24.063 1.00 82.44 88 ILE A N 1
ATOM 712 C CA . ILE A 1 88 ? -40.858 5.313 23.098 1.00 82.44 88 ILE A CA 1
ATOM 713 C C . ILE A 1 88 ? -41.402 6.596 23.732 1.00 82.44 88 ILE A C 1
ATOM 715 O O . ILE A 1 88 ? -41.345 7.646 23.103 1.00 82.44 88 ILE A O 1
ATOM 719 N N . CYS A 1 89 ? -41.913 6.533 24.963 1.00 79.25 89 CYS A N 1
ATOM 720 C CA . CYS A 1 89 ? -42.441 7.711 25.652 1.00 79.25 89 CYS A CA 1
ATOM 721 C C . CYS A 1 89 ? -41.352 8.751 25.947 1.00 79.25 89 CYS A C 1
ATOM 723 O O . CYS A 1 89 ? -41.607 9.945 25.836 1.00 79.25 89 CYS A O 1
ATOM 725 N N . GLU A 1 90 ? -40.153 8.306 26.322 1.00 80.00 90 GLU A N 1
ATOM 726 C CA . GLU A 1 90 ? -39.051 9.188 26.713 1.00 80.00 90 GLU A CA 1
ATOM 727 C C . GLU A 1 90 ? -38.262 9.724 25.513 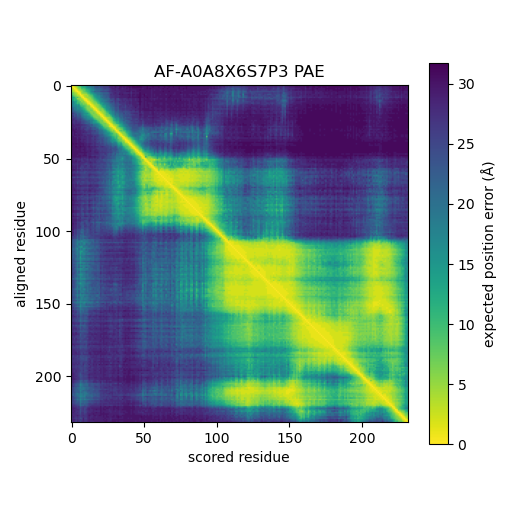1.00 80.00 90 GLU A C 1
ATOM 729 O O . GLU A 1 90 ? -37.865 10.885 25.507 1.00 80.00 90 GLU A O 1
ATOM 734 N N . THR A 1 91 ? -37.994 8.889 24.505 1.00 76.38 91 THR A N 1
ATOM 735 C CA . THR A 1 91 ? -37.067 9.221 23.404 1.00 76.38 91 THR A CA 1
ATOM 736 C C . THR A 1 91 ? -37.721 9.177 22.021 1.00 76.38 91 THR A C 1
ATOM 738 O O . THR A 1 91 ? -37.107 9.600 21.044 1.00 76.38 91 THR A O 1
ATOM 741 N N . GLY A 1 92 ? -38.938 8.635 21.893 1.00 78.25 92 GLY A N 1
ATOM 742 C CA . GLY A 1 92 ? -39.624 8.469 20.604 1.00 78.25 92 GLY A CA 1
ATOM 743 C C . GLY A 1 92 ? -38.940 7.491 19.642 1.00 78.25 92 GLY A C 1
ATOM 744 O O . GLY A 1 92 ? -39.289 7.447 18.466 1.00 78.25 92 GLY A O 1
ATOM 745 N N . SER A 1 93 ? -37.948 6.723 20.106 1.00 76.81 93 SER A N 1
ATOM 746 C CA . SER A 1 93 ? -37.089 5.898 19.254 1.00 76.81 93 SER A CA 1
ATOM 747 C C . SER A 1 93 ? -36.756 4.556 19.895 1.00 76.81 93 SER A C 1
ATOM 749 O O . SER A 1 93 ? -36.441 4.461 21.079 1.00 76.81 93 SER A O 1
ATOM 751 N N . PHE A 1 94 ? -36.751 3.506 19.074 1.00 71.25 94 PHE A N 1
ATOM 752 C CA . PHE A 1 94 ? -36.336 2.157 19.465 1.00 71.25 94 PHE A CA 1
ATOM 753 C C . PHE A 1 94 ? -34.813 1.956 19.440 1.00 71.25 94 PHE A C 1
ATOM 755 O O . PHE A 1 94 ? -34.316 0.909 19.863 1.00 71.25 94 PHE A O 1
ATOM 762 N N . GLN A 1 95 ? -34.055 2.942 18.953 1.00 71.38 95 GLN A N 1
ATOM 763 C CA . GLN A 1 95 ? -32.595 2.889 18.910 1.00 71.38 95 GLN A CA 1
ATOM 764 C C . GLN A 1 95 ? -32.036 2.934 20.337 1.00 71.38 95 GLN A C 1
ATOM 766 O O . GLN A 1 95 ? -32.357 3.831 21.114 1.00 71.38 95 GLN A O 1
ATOM 771 N N . LYS A 1 96 ? -31.184 1.967 20.699 1.00 66.50 96 LYS A N 1
ATOM 772 C CA . LYS A 1 96 ? -30.461 2.026 21.976 1.00 66.50 96 LYS A CA 1
ATOM 773 C C . LYS A 1 96 ? -29.520 3.227 21.945 1.00 66.50 96 LYS A C 1
ATOM 775 O O . LYS A 1 96 ? -28.766 3.367 20.984 1.00 66.50 96 LYS A O 1
ATOM 780 N N . ALA A 1 97 ? -29.525 4.037 23.004 1.00 64.81 97 ALA A N 1
ATOM 781 C CA . ALA A 1 97 ? -28.544 5.103 23.167 1.00 64.81 97 ALA A CA 1
ATOM 782 C C . ALA A 1 97 ? -27.134 4.522 22.995 1.00 64.81 97 ALA A C 1
ATOM 784 O O . ALA A 1 97 ? -26.797 3.495 23.602 1.00 64.81 97 ALA A O 1
ATOM 785 N N . ALA A 1 98 ? -26.333 5.141 22.126 1.00 63.47 98 ALA A N 1
ATOM 786 C CA . ALA A 1 98 ? -24.971 4.701 21.890 1.00 63.47 98 ALA A CA 1
ATOM 787 C C . ALA A 1 98 ? -24.227 4.709 23.230 1.00 63.47 98 ALA A C 1
ATOM 789 O O . ALA A 1 98 ? -24.108 5.740 23.889 1.00 63.47 98 ALA A O 1
ATOM 790 N N . ARG A 1 99 ? -23.750 3.537 23.664 1.00 61.59 99 ARG A N 1
ATOM 791 C CA . ARG A 1 99 ? -22.846 3.450 24.810 1.00 61.59 99 ARG A CA 1
ATOM 792 C C . ARG A 1 99 ? -21.553 4.136 24.392 1.00 61.59 99 ARG A C 1
ATOM 794 O O . ARG A 1 99 ? -20.746 3.532 23.687 1.00 61.59 99 ARG A O 1
ATOM 801 N N . ASN A 1 100 ? -21.384 5.387 24.805 1.00 55.97 100 ASN A N 1
ATOM 802 C CA . ASN A 1 100 ? -20.148 6.120 24.605 1.00 55.97 100 ASN A CA 1
ATOM 803 C C . ASN A 1 100 ? -19.098 5.495 25.532 1.00 55.97 100 ASN A C 1
ATOM 805 O O . ASN A 1 100 ? -19.031 5.792 26.720 1.00 55.97 100 ASN A O 1
ATOM 809 N N . ARG A 1 101 ? -18.385 4.481 25.033 1.00 59.00 101 ARG A N 1
ATOM 810 C CA . ARG A 1 101 ? -17.190 3.981 25.708 1.00 59.00 101 ARG A CA 1
ATOM 811 C C . ARG A 1 101 ? -16.099 4.988 25.404 1.00 59.00 101 ARG A C 1
ATOM 813 O O . ARG A 1 101 ? -15.634 5.031 24.264 1.00 59.00 101 ARG A O 1
ATOM 820 N N . ASP A 1 102 ? -15.718 5.766 26.408 1.00 55.59 102 ASP A N 1
ATOM 821 C CA . ASP A 1 102 ? -14.594 6.682 26.287 1.00 55.59 102 ASP A CA 1
ATOM 822 C C . ASP A 1 102 ? -13.362 5.924 25.788 1.00 55.59 102 ASP A C 1
ATOM 824 O O . ASP A 1 102 ? -13.014 4.836 26.265 1.00 55.59 102 ASP A O 1
ATOM 828 N N . ARG A 1 103 ? -12.732 6.485 24.757 1.00 57.81 103 ARG A N 1
ATOM 829 C CA . ARG A 1 103 ? -11.575 5.921 24.059 1.00 57.81 103 ARG A CA 1
ATOM 830 C C . ARG A 1 103 ? -10.313 6.104 24.912 1.00 57.81 103 ARG A C 1
ATOM 832 O O . ARG A 1 103 ? -9.386 6.784 24.505 1.00 57.81 103 ARG A O 1
ATOM 839 N N . MET A 1 104 ? -10.253 5.496 26.096 1.00 55.44 104 MET A N 1
ATOM 840 C CA . MET A 1 104 ? -9.205 5.780 27.093 1.00 55.44 104 MET A CA 1
ATOM 841 C C . MET A 1 104 ? -7.759 5.507 26.629 1.00 55.44 104 MET A C 1
ATOM 843 O O . MET A 1 104 ? -6.830 6.045 27.216 1.00 55.44 104 MET A O 1
ATOM 847 N N . ALA A 1 105 ? -7.542 4.683 25.597 1.00 55.28 105 ALA A N 1
ATOM 848 C CA . ALA A 1 105 ? -6.200 4.383 25.076 1.00 55.28 105 ALA A CA 1
ATOM 849 C C . ALA A 1 105 ? -5.774 5.266 23.886 1.00 55.28 105 ALA A C 1
ATOM 851 O O . ALA A 1 105 ? -4.612 5.239 23.484 1.00 55.28 105 ALA A O 1
ATOM 852 N N . ARG A 1 106 ? -6.713 6.008 23.289 1.00 62.81 106 ARG A N 1
ATOM 853 C CA . ARG A 1 106 ? -6.500 6.805 22.080 1.00 62.81 106 ARG A CA 1
ATOM 854 C C . ARG A 1 106 ? -6.729 8.274 22.424 1.00 62.81 106 ARG A C 1
ATOM 856 O O . ARG A 1 106 ? -7.784 8.835 22.153 1.00 62.81 106 ARG A O 1
ATOM 863 N N . THR A 1 107 ? -5.749 8.838 23.116 1.00 76.50 107 THR A N 1
ATOM 864 C CA . THR A 1 107 ? -5.646 10.279 23.358 1.00 76.50 107 THR A CA 1
ATOM 865 C C . THR A 1 107 ? -5.130 10.949 22.088 1.00 76.50 107 THR A C 1
ATOM 867 O O . THR A 1 107 ? -4.263 10.374 21.435 1.00 76.50 107 THR A O 1
ATOM 870 N N . GLU A 1 108 ? -5.587 12.162 21.771 1.00 79.19 108 GLU A N 1
ATOM 871 C CA . GLU A 1 108 ? -5.112 12.942 20.610 1.00 79.19 108 GLU A CA 1
ATOM 872 C C . GLU A 1 108 ? -3.577 13.029 20.553 1.00 79.19 108 GLU A C 1
ATOM 874 O O . GLU A 1 108 ? -2.988 12.819 19.499 1.00 79.19 108 GLU A O 1
ATOM 879 N N . LEU A 1 109 ? -2.923 13.197 21.708 1.00 84.50 109 LEU A N 1
ATOM 880 C CA . LEU A 1 109 ? -1.461 13.198 21.829 1.00 84.50 109 LEU A CA 1
ATOM 881 C C . LEU A 1 109 ? -0.813 11.902 21.312 1.00 84.50 109 LEU A C 1
ATOM 883 O O . LEU A 1 109 ? 0.203 11.934 20.628 1.00 84.50 109 LEU A O 1
ATOM 887 N N . ASN A 1 110 ? -1.400 10.749 21.630 1.00 85.19 110 ASN A N 1
ATOM 888 C CA . ASN A 1 110 ? -0.877 9.460 21.184 1.00 85.19 110 ASN A CA 1
ATOM 889 C C . ASN A 1 110 ? -1.076 9.268 19.677 1.00 85.19 110 ASN A C 1
ATOM 891 O O . ASN A 1 110 ? -0.258 8.616 19.036 1.00 85.19 110 ASN A O 1
ATOM 895 N N . GLU A 1 111 ? -2.163 9.807 19.119 1.00 89.12 111 GLU A N 1
ATOM 896 C CA . GLU A 1 111 ? -2.384 9.801 17.671 1.00 89.12 111 GLU A CA 1
ATOM 897 C C . GLU A 1 111 ? -1.331 10.644 16.961 1.00 89.12 111 GLU A C 1
ATOM 899 O O . GLU A 1 111 ? -0.707 10.162 16.021 1.00 89.12 111 GLU A O 1
ATOM 904 N N . GLU A 1 112 ? -1.086 11.859 17.452 1.00 90.25 112 GLU A N 1
ATOM 905 C CA . GLU A 1 112 ? -0.098 12.774 16.882 1.00 90.25 112 GLU A CA 1
ATOM 906 C C . GLU A 1 112 ? 1.306 12.157 16.879 1.00 90.25 112 GLU A C 1
ATOM 908 O O . GLU A 1 112 ? 1.960 12.150 15.841 1.00 90.25 112 GLU A O 1
ATOM 913 N N . ILE A 1 113 ? 1.728 11.536 17.987 1.00 92.00 113 ILE A N 1
ATOM 914 C CA . ILE A 1 113 ? 3.031 10.857 18.072 1.00 92.00 113 ILE A CA 1
ATOM 915 C C . ILE A 1 113 ? 3.128 9.706 17.059 1.00 92.00 113 ILE A C 1
ATOM 917 O O . ILE A 1 113 ? 4.141 9.565 16.377 1.00 92.00 113 ILE A O 1
ATOM 921 N N . VAL A 1 114 ? 2.084 8.875 16.934 1.00 91.44 114 VAL A N 1
ATOM 922 C CA . VAL A 1 114 ? 2.077 7.760 15.968 1.00 91.44 114 VAL A CA 1
ATOM 923 C C . VAL A 1 114 ? 2.193 8.282 14.536 1.00 91.44 114 VAL A C 1
ATOM 925 O O . VAL A 1 114 ? 2.945 7.716 13.740 1.00 91.44 114 VAL A O 1
ATOM 928 N N . LEU A 1 115 ? 1.453 9.339 14.202 1.00 92.88 115 LEU A N 1
ATOM 929 C CA . LEU A 1 115 ? 1.455 9.914 12.860 1.00 92.88 115 LEU A CA 1
ATOM 930 C C . LEU A 1 115 ? 2.791 10.585 12.530 1.00 92.88 115 LEU A C 1
ATOM 932 O O . LEU A 1 115 ? 3.317 10.340 11.448 1.00 92.88 115 LEU A O 1
ATOM 936 N N . ASP A 1 116 ? 3.385 11.324 13.469 1.00 93.81 116 ASP A N 1
ATOM 937 C CA . ASP A 1 116 ? 4.697 11.964 13.302 1.00 93.81 116 ASP A CA 1
ATOM 938 C C . ASP A 1 116 ? 5.822 10.937 13.086 1.00 93.81 116 ASP A C 1
ATOM 940 O O . ASP A 1 116 ? 6.656 11.079 12.186 1.00 93.81 116 ASP A O 1
ATOM 944 N N . MET A 1 117 ? 5.804 9.829 13.839 1.00 92.69 117 MET A N 1
ATOM 945 C CA . MET A 1 117 ? 6.760 8.733 13.649 1.00 92.69 117 MET A CA 1
ATOM 946 C C . MET A 1 117 ? 6.653 8.115 12.251 1.00 92.69 117 MET A C 1
ATOM 948 O O . MET A 1 117 ? 7.673 7.834 11.616 1.00 92.69 117 MET A O 1
ATOM 952 N N . VAL A 1 118 ? 5.429 7.894 11.766 1.00 92.75 118 VAL A N 1
ATOM 953 C CA . VAL A 1 118 ? 5.189 7.298 10.446 1.00 92.75 118 VAL A CA 1
ATOM 954 C C . VAL A 1 118 ? 5.495 8.277 9.312 1.00 92.75 118 VAL A C 1
ATOM 956 O O . VAL A 1 118 ? 6.023 7.852 8.286 1.00 92.75 118 VAL A O 1
ATOM 959 N N . GLU A 1 119 ? 5.233 9.570 9.492 1.00 91.50 119 GLU A N 1
ATOM 960 C CA . GLU A 1 119 ? 5.607 10.616 8.534 1.00 91.50 119 GLU A CA 1
ATOM 961 C C . GLU A 1 119 ? 7.134 10.745 8.428 1.00 91.50 119 GLU A C 1
ATOM 963 O O . GLU A 1 119 ? 7.683 10.783 7.326 1.00 91.50 119 GLU A O 1
ATOM 968 N N . THR A 1 120 ? 7.835 10.714 9.565 1.00 92.50 120 THR A N 1
ATOM 969 C CA . THR A 1 120 ? 9.301 10.788 9.613 1.00 92.50 120 THR A CA 1
ATOM 970 C C . THR A 1 120 ? 9.957 9.532 9.043 1.00 92.50 120 THR A C 1
ATOM 972 O O . THR A 1 120 ? 10.959 9.609 8.332 1.00 92.50 120 THR A O 1
ATOM 975 N N . THR A 1 121 ? 9.436 8.347 9.372 1.00 91.50 121 THR A N 1
ATOM 976 C CA . THR A 1 121 ? 9.971 7.066 8.895 1.00 91.50 121 THR A CA 1
ATOM 977 C C . THR A 1 121 ? 8.833 6.134 8.462 1.00 91.50 121 THR A C 1
ATOM 979 O O . THR A 1 121 ? 8.359 5.303 9.243 1.00 91.50 121 THR A O 1
ATOM 982 N N . PRO A 1 122 ? 8.435 6.168 7.178 1.00 90.06 122 PRO A N 1
ATOM 983 C CA . PRO A 1 122 ? 7.291 5.396 6.696 1.00 90.06 122 PRO A CA 1
ATOM 984 C C . PRO A 1 122 ? 7.563 3.889 6.629 1.00 90.06 122 PRO A C 1
ATOM 986 O O . PRO A 1 122 ? 6.633 3.108 6.448 1.00 90.06 122 PRO A O 1
ATOM 989 N N . SER A 1 123 ? 8.812 3.446 6.797 1.00 89.69 123 SER A N 1
ATOM 990 C CA . SER A 1 123 ? 9.182 2.026 6.843 1.00 89.69 123 SER A CA 1
ATOM 991 C C . SER A 1 123 ? 9.073 1.389 8.232 1.00 89.69 123 SER A C 1
ATOM 993 O O . SER A 1 123 ? 9.507 0.250 8.421 1.00 89.69 123 SER A O 1
ATOM 995 N N . LEU A 1 124 ? 8.563 2.118 9.231 1.00 89.94 124 LEU A N 1
ATOM 996 C CA . LEU A 1 124 ? 8.450 1.606 10.592 1.00 89.94 124 LEU A CA 1
ATOM 997 C C . LEU A 1 124 ? 7.430 0.477 10.703 1.00 89.94 124 LEU A C 1
ATOM 999 O O . LEU A 1 124 ? 6.346 0.491 10.112 1.00 89.94 124 LEU A O 1
ATOM 1003 N N . SER A 1 125 ? 7.775 -0.498 11.546 1.00 90.19 125 SER A N 1
ATOM 1004 C CA . SER A 1 125 ? 6.851 -1.571 11.870 1.00 90.19 125 SER A CA 1
ATOM 1005 C C . SER A 1 125 ? 5.830 -1.120 12.905 1.00 90.19 125 SER A C 1
ATOM 1007 O O . SER A 1 125 ? 6.185 -0.546 13.932 1.00 90.19 125 SER A O 1
ATOM 1009 N N . THR A 1 126 ? 4.563 -1.465 12.692 1.00 90.69 126 THR A N 1
ATOM 1010 C CA . THR A 1 126 ? 3.483 -1.175 13.654 1.00 90.69 126 THR A CA 1
ATOM 1011 C C . THR A 1 126 ? 3.720 -1.810 15.021 1.00 90.69 126 THR A C 1
ATOM 1013 O O . THR A 1 126 ? 3.272 -1.282 16.031 1.00 90.69 126 THR A O 1
ATOM 1016 N N . ARG A 1 127 ? 4.459 -2.926 15.078 1.00 90.88 127 ARG A N 1
ATOM 1017 C CA . ARG A 1 127 ? 4.897 -3.541 16.340 1.00 90.88 127 ARG A CA 1
ATOM 1018 C C . ARG A 1 127 ? 6.033 -2.771 17.017 1.00 90.88 127 ARG A C 1
ATOM 1020 O O . ARG A 1 127 ? 6.051 -2.712 18.236 1.00 90.88 127 ARG A O 1
ATOM 1027 N N . GLY A 1 128 ? 6.955 -2.197 16.245 1.00 91.44 128 GLY A N 1
ATOM 1028 C CA . GLY A 1 128 ? 8.002 -1.314 16.766 1.00 91.44 128 GLY A CA 1
ATOM 1029 C C . GLY A 1 128 ? 7.388 -0.073 17.403 1.00 91.44 128 GLY A C 1
ATOM 1030 O O . GLY A 1 128 ? 7.577 0.147 18.589 1.00 91.44 128 GLY A O 1
ATOM 1031 N N . ILE A 1 129 ? 6.509 0.612 16.665 1.00 91.44 129 ILE A N 1
ATOM 1032 C CA . ILE A 1 129 ? 5.764 1.782 17.161 1.00 91.44 129 ILE A CA 1
ATOM 1033 C C . ILE A 1 129 ? 4.969 1.432 18.434 1.00 91.44 129 ILE A C 1
ATOM 1035 O O . ILE A 1 129 ? 4.950 2.197 19.394 1.00 91.44 129 ILE A O 1
ATOM 1039 N N . ALA A 1 130 ? 4.344 0.248 18.476 1.00 92.94 130 ALA A N 1
ATOM 1040 C CA . ALA A 1 130 ? 3.623 -0.238 19.657 1.00 92.94 130 ALA A CA 1
ATOM 1041 C C . ALA A 1 130 ? 4.517 -0.354 20.891 1.00 92.94 130 ALA A C 1
ATOM 1043 O O . ALA A 1 130 ? 4.117 0.061 21.977 1.00 92.94 130 ALA A O 1
ATOM 1044 N N . ASN A 1 131 ? 5.717 -0.906 20.721 1.00 92.50 131 ASN A N 1
ATOM 1045 C CA . ASN A 1 131 ? 6.671 -1.071 21.808 1.00 92.50 131 ASN A CA 1
ATOM 1046 C C . ASN A 1 131 ? 7.273 0.268 22.251 1.00 92.50 131 ASN A C 1
ATOM 1048 O O . ASN A 1 131 ? 7.454 0.462 23.449 1.00 92.50 131 ASN A O 1
ATOM 1052 N N . ASP A 1 132 ? 7.533 1.180 21.313 1.00 90.56 132 ASP A N 1
ATOM 1053 C CA . ASP A 1 132 ? 8.154 2.477 21.598 1.00 90.56 132 ASP A CA 1
ATOM 1054 C C . ASP A 1 132 ? 7.214 3.399 22.392 1.00 90.56 132 ASP A C 1
ATOM 1056 O O . ASP A 1 132 ? 7.644 4.069 23.328 1.00 90.56 132 ASP A O 1
ATOM 1060 N N . ILE A 1 133 ? 5.917 3.405 22.057 1.00 89.06 133 ILE A N 1
ATOM 1061 C CA . ILE A 1 133 ? 4.911 4.276 22.694 1.00 89.06 133 ILE A CA 1
ATOM 1062 C C . ILE A 1 133 ? 4.172 3.554 23.842 1.00 89.06 133 ILE A C 1
ATOM 1064 O O . ILE A 1 133 ? 3.539 4.184 24.688 1.00 89.06 133 ILE A O 1
ATOM 1068 N N . GLY A 1 134 ? 4.230 2.220 23.903 1.00 89.06 134 GLY A N 1
ATOM 1069 C CA . GLY A 1 134 ? 3.519 1.420 24.910 1.00 89.06 134 GLY A CA 1
ATOM 1070 C C . GLY A 1 134 ? 2.014 1.280 24.644 1.00 89.06 134 GLY A C 1
ATOM 1071 O O . GLY A 1 134 ? 1.227 1.068 25.567 1.00 89.06 134 GLY A O 1
ATOM 1072 N N . ILE A 1 135 ? 1.594 1.398 23.382 1.00 89.19 135 ILE A N 1
ATOM 1073 C CA . ILE A 1 135 ? 0.195 1.283 22.951 1.00 89.19 135 ILE A CA 1
ATOM 1074 C C . ILE A 1 135 ? -0.037 -0.085 22.309 1.00 89.19 135 ILE A C 1
ATOM 1076 O O . ILE A 1 135 ? 0.841 -0.658 21.670 1.00 89.19 135 ILE A O 1
ATOM 1080 N N . SER A 1 136 ? -1.255 -0.620 22.427 1.00 90.50 136 SER A N 1
ATOM 1081 C CA . SER A 1 136 ? -1.597 -1.865 21.739 1.00 90.50 136 SER A CA 1
ATOM 1082 C C . SER A 1 136 ? -1.442 -1.739 20.215 1.00 90.50 136 SER A C 1
ATOM 1084 O O . SER A 1 136 ? -1.897 -0.772 19.601 1.00 90.50 136 SER A O 1
ATOM 1086 N N . TYR A 1 137 ? -0.894 -2.782 19.589 1.00 91.25 137 TYR A N 1
ATOM 1087 C CA . TYR A 1 137 ? -0.796 -2.909 18.129 1.00 91.25 137 TYR A CA 1
ATOM 1088 C C . TYR A 1 137 ? -2.126 -2.623 17.412 1.00 91.25 137 TYR A C 1
ATOM 1090 O O . TYR A 1 137 ? -2.151 -1.955 16.382 1.00 91.25 137 TYR A O 1
ATOM 1098 N N . SER A 1 138 ? -3.244 -3.091 17.979 1.00 90.94 138 SER A N 1
ATOM 1099 C CA . SER A 1 138 ? -4.576 -2.890 17.395 1.00 90.94 138 SER A CA 1
ATOM 1100 C C . SER A 1 138 ? -4.996 -1.420 17.395 1.00 90.94 138 SER A C 1
ATOM 1102 O O . SER A 1 138 ? -5.674 -0.980 16.473 1.00 90.94 138 SER A O 1
ATOM 1104 N N . SER A 1 139 ? -4.603 -0.649 18.412 1.00 89.81 139 SER A N 1
ATOM 1105 C CA . SER A 1 139 ? -4.897 0.786 18.459 1.00 89.81 139 SER A CA 1
ATOM 1106 C C . SER A 1 139 ? -4.111 1.541 17.391 1.00 89.81 139 SER A C 1
ATOM 1108 O O . SER A 1 139 ? -4.697 2.374 16.715 1.00 89.81 139 SER A O 1
ATOM 1110 N N . ILE A 1 140 ? -2.832 1.210 17.188 1.00 92.00 140 ILE A N 1
ATOM 1111 C CA . ILE A 1 140 ? -2.002 1.823 16.138 1.00 92.00 140 ILE A CA 1
ATOM 1112 C C . ILE A 1 140 ? -2.594 1.560 14.760 1.00 92.00 140 ILE A C 1
ATOM 1114 O O . ILE A 1 140 ? -2.760 2.497 13.990 1.00 92.00 140 ILE A O 1
ATOM 1118 N N . TRP A 1 141 ? -2.989 0.318 14.466 1.00 92.50 141 TRP A N 1
ATOM 1119 C CA . TRP A 1 141 ? -3.655 0.012 13.198 1.00 92.50 141 TRP A CA 1
ATOM 1120 C C . TRP A 1 141 ? -4.899 0.856 12.961 1.00 92.50 141 TRP A C 1
ATOM 1122 O O . TRP A 1 141 ? -5.099 1.329 11.853 1.00 92.50 141 TRP A O 1
ATOM 1132 N N . ARG A 1 142 ? -5.708 1.077 13.998 1.00 91.00 142 ARG A N 1
ATOM 1133 C CA . ARG A 1 142 ? -6.905 1.919 13.894 1.00 91.00 142 ARG A CA 1
ATOM 1134 C C . ARG A 1 142 ? -6.573 3.396 13.714 1.00 91.00 142 ARG A C 1
ATOM 1136 O O . ARG A 1 142 ? -7.311 4.078 13.025 1.00 91.00 142 ARG A O 1
ATOM 1143 N N . ILE A 1 143 ? -5.501 3.890 14.334 1.00 91.75 143 ILE A N 1
ATOM 1144 C CA . ILE A 1 143 ? -5.029 5.268 14.128 1.00 91.75 143 ILE A CA 1
ATOM 1145 C C . ILE A 1 143 ? -4.597 5.442 12.668 1.00 91.75 143 ILE A C 1
ATOM 1147 O O . ILE A 1 143 ? -5.050 6.368 12.009 1.00 91.75 143 ILE A O 1
ATOM 1151 N N . LEU A 1 144 ? -3.791 4.514 12.144 1.00 92.88 144 LEU A N 1
ATOM 1152 C CA . LEU A 1 144 ? -3.325 4.561 10.757 1.00 92.88 144 LEU A CA 1
ATOM 1153 C C . LEU A 1 144 ? -4.478 4.437 9.752 1.00 92.88 144 LEU A C 1
ATOM 1155 O O . LEU A 1 144 ? -4.519 5.199 8.791 1.00 92.88 144 LEU A O 1
ATOM 1159 N N . ASP A 1 145 ? -5.426 3.528 9.996 1.00 92.06 145 ASP A N 1
ATOM 1160 C CA . ASP A 1 145 ? -6.611 3.331 9.151 1.00 92.06 145 ASP A CA 1
ATOM 1161 C C . ASP A 1 145 ? -7.523 4.569 9.143 1.00 92.06 145 ASP A C 1
ATOM 1163 O O . ASP A 1 145 ? -7.914 5.040 8.077 1.00 92.06 145 ASP A O 1
ATOM 1167 N N . ASP A 1 146 ? -7.778 5.172 10.309 1.00 91.44 146 ASP A N 1
ATOM 1168 C CA . ASP A 1 146 ? -8.564 6.407 10.414 1.00 91.44 146 ASP A CA 1
ATOM 1169 C C . ASP A 1 146 ? -7.876 7.601 9.725 1.00 91.44 146 ASP A C 1
ATOM 1171 O O . ASP A 1 146 ? -8.551 8.505 9.234 1.00 91.44 146 ASP A O 1
ATOM 1175 N N . SER A 1 147 ? -6.541 7.605 9.658 1.00 90.25 147 SER A N 1
ATOM 1176 C CA . SER A 1 147 ? -5.751 8.584 8.898 1.00 90.25 147 SER A CA 1
ATOM 1177 C C . SER A 1 147 ? -5.554 8.209 7.423 1.00 90.25 147 SER A C 1
ATOM 1179 O O . SER A 1 147 ? -4.785 8.870 6.725 1.00 90.25 147 SER A O 1
ATOM 1181 N N . ALA A 1 148 ? -6.239 7.166 6.938 1.00 93.56 148 ALA A N 1
ATOM 1182 C CA . ALA A 1 148 ? -6.144 6.644 5.575 1.00 93.56 148 ALA A CA 1
ATOM 1183 C C . ALA A 1 148 ? -4.714 6.262 5.143 1.00 93.56 148 ALA A C 1
ATOM 1185 O O . ALA A 1 148 ? -4.379 6.323 3.961 1.00 93.56 148 ALA A O 1
ATOM 1186 N N . LEU A 1 149 ? -3.856 5.873 6.090 1.00 93.69 149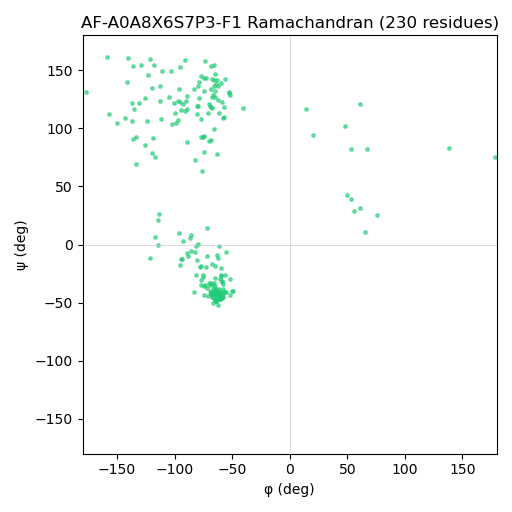 LEU A N 1
ATOM 1187 C CA . LEU A 1 149 ? -2.506 5.394 5.817 1.00 93.69 149 LEU A CA 1
ATOM 1188 C C . LEU A 1 149 ? -2.519 3.883 5.602 1.00 93.69 149 LEU A C 1
ATOM 1190 O O . LEU A 1 149 ? -2.977 3.106 6.441 1.00 93.69 149 LEU A O 1
ATOM 1194 N N . HIS A 1 150 ? -1.936 3.455 4.487 1.00 92.19 150 HIS A N 1
ATOM 1195 C 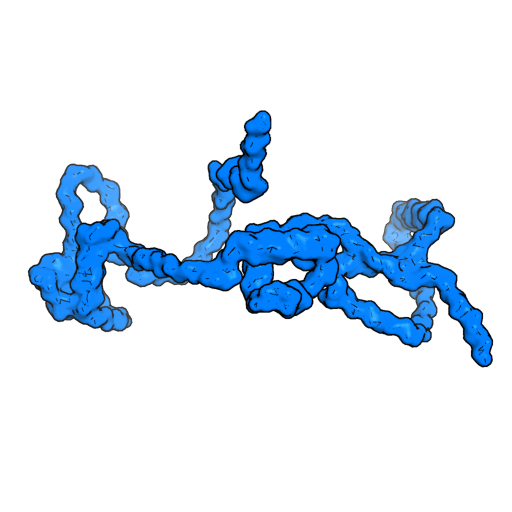CA . HIS A 1 150 ? -1.866 2.055 4.100 1.00 92.19 150 HIS A CA 1
ATOM 1196 C C . HIS A 1 150 ? -0.417 1.610 3.891 1.00 92.19 150 HIS A C 1
ATOM 1198 O O . HIS A 1 150 ? 0.410 2.395 3.418 1.00 92.19 150 HIS A O 1
ATOM 1204 N N . PRO A 1 151 ? -0.086 0.348 4.213 1.00 94.00 151 PRO A N 1
ATOM 1205 C CA . PRO A 1 151 ? 1.239 -0.185 3.961 1.00 94.00 151 PRO A CA 1
ATOM 1206 C C . PRO A 1 151 ? 1.359 -0.587 2.487 1.00 94.00 151 PRO A C 1
ATOM 1208 O O . PRO A 1 151 ? 0.660 -1.480 2.008 1.00 94.00 151 PRO A O 1
ATOM 1211 N N . PHE A 1 152 ? 2.287 0.037 1.767 1.00 93.50 152 PHE A N 1
ATOM 1212 C CA . PHE A 1 152 ? 2.624 -0.317 0.390 1.00 93.50 152 PHE A CA 1
ATOM 1213 C C . PHE A 1 152 ? 3.948 -1.070 0.337 1.00 93.50 152 PHE A C 1
ATOM 1215 O O . PHE A 1 152 ? 4.962 -0.598 0.846 1.00 93.50 152 PHE A O 1
ATOM 1222 N N . HIS A 1 153 ? 3.960 -2.243 -0.296 1.00 91.31 153 HIS A N 1
ATOM 1223 C CA . HIS A 1 153 ? 5.174 -3.046 -0.428 1.00 91.31 153 HIS A CA 1
ATOM 1224 C C . HIS A 1 153 ? 6.162 -2.449 -1.430 1.00 91.31 153 HIS A C 1
ATOM 1226 O O . HIS A 1 153 ? 5.775 -1.958 -2.492 1.00 91.31 153 HIS A O 1
ATOM 1232 N N . TYR A 1 154 ? 7.454 -2.572 -1.120 1.00 89.56 154 TYR A N 1
ATOM 1233 C CA . TYR A 1 154 ? 8.510 -2.157 -2.040 1.00 89.56 154 TYR A CA 1
ATOM 1234 C C . TYR A 1 154 ? 8.528 -3.040 -3.283 1.00 89.56 154 TYR A C 1
ATOM 1236 O O . TYR A 1 154 ? 8.629 -4.268 -3.203 1.00 89.56 154 TYR A O 1
ATOM 1244 N N . GLN A 1 155 ? 8.516 -2.396 -4.445 1.00 88.88 155 GLN A N 1
ATOM 1245 C CA . GLN A 1 155 ? 8.730 -3.057 -5.718 1.00 88.88 155 GLN A CA 1
ATOM 1246 C C . GLN A 1 155 ? 10.216 -3.307 -5.920 1.00 88.88 155 GLN A C 1
ATOM 1248 O O . GLN A 1 155 ? 11.053 -2.406 -5.844 1.00 88.88 155 GLN A O 1
ATOM 1253 N N . ARG A 1 156 ? 10.558 -4.559 -6.190 1.00 87.00 156 ARG A N 1
ATOM 1254 C CA . ARG A 1 156 ? 11.937 -4.927 -6.467 1.00 87.00 156 ARG A CA 1
ATOM 1255 C C . ARG A 1 156 ? 12.273 -4.583 -7.912 1.00 87.00 156 ARG A C 1
ATOM 1257 O O . ARG A 1 156 ? 11.689 -5.155 -8.828 1.00 87.00 156 ARG A O 1
ATOM 1264 N N . VAL A 1 157 ? 13.248 -3.704 -8.102 1.00 86.94 157 VAL A N 1
ATOM 1265 C CA . VAL A 1 157 ? 13.717 -3.280 -9.428 1.00 86.94 157 VAL A CA 1
ATOM 1266 C C . VAL A 1 157 ? 15.179 -3.662 -9.635 1.00 86.94 157 VAL A C 1
ATOM 1268 O O . VAL A 1 157 ? 15.936 -3.846 -8.678 1.00 86.94 157 VAL A O 1
ATOM 1271 N N . HIS A 1 158 ? 15.576 -3.835 -10.893 1.00 83.62 158 HIS A N 1
ATOM 1272 C CA . HIS A 1 158 ? 16.978 -4.041 -11.242 1.00 83.62 158 HIS A CA 1
ATOM 1273 C C . HIS A 1 158 ? 17.737 -2.714 -11.134 1.00 83.62 158 HIS A C 1
ATOM 1275 O O . HIS A 1 158 ? 17.191 -1.665 -11.475 1.00 83.62 158 HIS A O 1
ATOM 1281 N N . SER A 1 159 ? 18.988 -2.754 -10.675 1.00 85.19 159 SER A N 1
ATOM 1282 C CA . SER A 1 159 ? 19.850 -1.572 -10.666 1.00 85.19 159 SER A CA 1
ATOM 1283 C C . SER A 1 159 ? 20.344 -1.286 -12.087 1.00 85.19 159 SER A C 1
ATOM 1285 O O . SER A 1 159 ? 21.335 -1.866 -12.518 1.00 85.19 159 SER A O 1
ATOM 1287 N N . LEU A 1 160 ? 19.626 -0.442 -12.830 1.00 86.44 160 LEU A N 1
ATOM 1288 C CA . LEU A 1 160 ? 20.028 -0.005 -14.171 1.00 86.44 160 LEU A CA 1
ATOM 1289 C C . LEU A 1 160 ? 21.091 1.092 -14.085 1.00 86.44 160 LEU A C 1
ATOM 1291 O O . LEU A 1 160 ? 20.983 1.989 -13.249 1.00 86.44 160 LEU A O 1
ATOM 1295 N N . LYS A 1 161 ? 22.092 1.028 -14.962 1.00 88.00 161 LYS A N 1
ATOM 1296 C CA . LYS A 1 161 ? 23.062 2.104 -15.182 1.00 88.00 161 LYS A CA 1
ATOM 1297 C C . LYS A 1 161 ? 22.569 3.024 -16.297 1.00 88.00 161 LYS A C 1
ATOM 1299 O O . LYS A 1 161 ? 21.773 2.623 -17.145 1.00 88.00 161 LYS A O 1
ATOM 1304 N N . GLU A 1 162 ? 23.081 4.252 -16.341 1.00 88.19 162 GLU A N 1
ATOM 1305 C CA . GLU A 1 162 ? 22.706 5.227 -17.376 1.00 88.19 162 GLU A CA 1
ATOM 1306 C C . GLU A 1 162 ? 22.977 4.720 -18.803 1.00 88.19 162 GLU A C 1
ATOM 1308 O O . GLU A 1 162 ? 22.191 4.956 -19.721 1.00 88.19 162 GLU A O 1
ATOM 1313 N N . CYS A 1 163 ? 24.044 3.938 -18.980 1.00 90.75 163 CYS A N 1
ATOM 1314 C CA . CYS A 1 163 ? 24.395 3.330 -20.259 1.00 90.75 163 CYS A CA 1
ATOM 1315 C C . CYS A 1 163 ? 23.408 2.248 -20.735 1.00 90.75 163 CYS A C 1
ATOM 1317 O O . CYS A 1 163 ? 23.405 1.927 -21.922 1.00 90.75 163 CYS A O 1
ATOM 1319 N N . ASP A 1 164 ? 22.552 1.708 -19.862 1.00 90.81 164 ASP A N 1
ATOM 1320 C CA . ASP A 1 164 ? 21.602 0.652 -20.224 1.00 90.81 164 ASP A CA 1
ATOM 1321 C C . ASP A 1 164 ? 20.337 1.183 -20.901 1.00 90.81 164 ASP A C 1
ATOM 1323 O O . ASP A 1 164 ? 19.677 0.446 -21.639 1.00 90.81 164 ASP A O 1
ATOM 1327 N N . PHE A 1 165 ? 19.952 2.437 -20.636 1.00 91.31 165 PHE A N 1
ATOM 1328 C CA . PHE A 1 165 ? 18.649 2.953 -21.062 1.00 91.31 165 PHE A CA 1
ATOM 1329 C C . PHE A 1 165 ? 18.520 3.002 -22.587 1.00 91.31 165 PHE A C 1
ATOM 1331 O O . PHE A 1 165 ? 17.541 2.486 -23.132 1.00 91.31 165 PHE A O 1
ATOM 1338 N N . ALA A 1 166 ? 19.515 3.560 -23.283 1.00 95.69 166 ALA A N 1
ATOM 1339 C CA . ALA A 1 166 ? 19.469 3.707 -24.737 1.00 95.69 166 ALA A CA 1
ATOM 1340 C C . ALA A 1 166 ? 19.446 2.350 -25.478 1.00 95.69 166 ALA A C 1
ATOM 1342 O O . ALA A 1 166 ? 18.540 2.150 -26.293 1.00 95.69 166 ALA A O 1
ATOM 1343 N N . PRO A 1 167 ? 20.325 1.370 -25.172 1.00 95.62 167 PRO A N 1
ATOM 1344 C CA . PRO A 1 167 ? 20.258 0.041 -25.782 1.00 95.62 167 PRO A CA 1
ATOM 1345 C C . PRO A 1 167 ? 18.931 -0.683 -25.524 1.00 95.62 167 PRO A C 1
ATOM 1347 O O . PRO A 1 167 ? 18.372 -1.296 -26.434 1.00 95.62 167 PRO A O 1
ATOM 1350 N N . ARG A 1 168 ? 18.383 -0.588 -24.304 1.00 94.19 168 ARG A N 1
ATOM 1351 C CA . ARG A 1 168 ? 17.100 -1.221 -23.953 1.00 94.19 168 ARG A CA 1
ATOM 1352 C C . ARG A 1 168 ? 15.930 -0.613 -24.715 1.00 94.19 168 ARG A C 1
ATOM 1354 O O . ARG A 1 168 ? 15.047 -1.348 -25.165 1.00 94.19 168 ARG A O 1
ATOM 1361 N N . GLN A 1 169 ? 15.920 0.709 -24.882 1.00 95.88 169 GLN A N 1
ATOM 1362 C CA . GLN A 1 169 ? 14.890 1.388 -25.660 1.00 95.88 169 GLN A CA 1
ATOM 1363 C C . GLN A 1 169 ? 14.993 1.020 -27.143 1.00 95.88 169 GLN A C 1
ATOM 1365 O O . GLN A 1 169 ? 13.980 0.661 -27.745 1.00 95.88 169 GLN A O 1
ATOM 1370 N N . ALA A 1 170 ? 16.208 1.029 -27.702 1.00 96.94 170 ALA A N 1
ATOM 1371 C CA . ALA A 1 170 ? 16.457 0.651 -29.090 1.00 96.94 170 ALA A CA 1
ATOM 1372 C C . ALA A 1 170 ? 16.014 -0.793 -29.372 1.00 96.94 170 ALA A C 1
ATOM 1374 O O . ALA A 1 170 ? 15.283 -1.039 -30.331 1.00 96.94 170 ALA A O 1
ATOM 1375 N N . PHE A 1 171 ? 16.366 -1.739 -28.493 1.00 95.06 171 PHE A N 1
ATOM 1376 C CA . PHE A 1 171 ? 15.909 -3.125 -28.590 1.00 95.06 171 PHE A CA 1
ATOM 1377 C C . PHE A 1 171 ? 14.381 -3.240 -28.526 1.00 95.06 171 PHE A C 1
ATOM 1379 O O . PHE A 1 171 ? 13.782 -3.935 -29.342 1.00 95.06 171 PHE A O 1
ATOM 1386 N N . SER A 1 172 ? 13.735 -2.538 -27.589 1.00 95.38 172 SER A N 1
ATOM 1387 C CA . SER A 1 172 ? 12.273 -2.578 -27.443 1.00 95.38 172 SER A CA 1
ATOM 1388 C C . SER A 1 172 ? 11.568 -2.058 -28.697 1.00 95.38 172 SE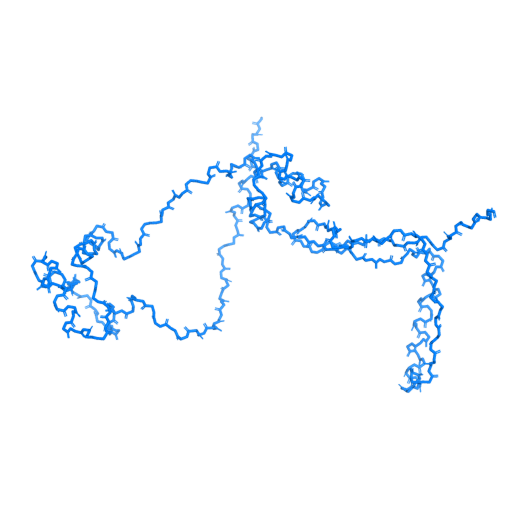R A C 1
ATOM 1390 O O . SER A 1 172 ? 10.621 -2.676 -29.179 1.00 95.38 172 SER A O 1
ATOM 1392 N N . GLN A 1 173 ? 12.052 -0.948 -29.261 1.00 97.12 173 GLN A N 1
ATOM 1393 C CA . GLN A 1 173 ? 11.523 -0.388 -30.506 1.00 97.12 173 GLN A CA 1
ATOM 1394 C C . GLN A 1 173 ? 11.736 -1.340 -31.685 1.00 97.12 173 GLN A C 1
ATOM 1396 O O . GLN A 1 173 ? 10.797 -1.600 -32.437 1.00 97.12 173 GLN A O 1
ATOM 1401 N N . TRP A 1 174 ? 12.936 -1.906 -31.813 1.00 96.38 174 TRP A N 1
ATOM 1402 C CA . TRP A 1 174 ? 13.242 -2.901 -32.836 1.00 96.38 174 TRP A CA 1
ATOM 1403 C C . TRP A 1 174 ? 12.324 -4.127 -32.725 1.00 96.38 174 TRP A C 1
ATOM 1405 O O . TRP A 1 174 ? 11.735 -4.542 -33.721 1.00 96.38 174 TRP A O 1
ATOM 1415 N N . TYR A 1 175 ? 12.111 -4.662 -31.520 1.00 94.56 175 TYR A N 1
ATOM 1416 C CA . TYR A 1 175 ? 11.232 -5.812 -31.295 1.00 94.56 175 TYR A CA 1
ATOM 1417 C C . TYR A 1 175 ? 9.779 -5.518 -31.697 1.00 94.56 175 TYR A C 1
ATOM 1419 O O . TYR A 1 175 ? 9.117 -6.351 -32.322 1.00 94.56 175 TYR A O 1
ATOM 1427 N N . LEU A 1 176 ? 9.280 -4.316 -31.387 1.00 95.12 176 LEU A N 1
ATOM 1428 C CA . LEU A 1 176 ? 7.949 -3.878 -31.816 1.00 95.12 176 LEU A CA 1
ATOM 1429 C C . LEU A 1 176 ? 7.837 -3.812 -33.346 1.00 95.12 176 LEU A C 1
ATOM 1431 O O . LEU A 1 176 ? 6.830 -4.254 -33.895 1.00 95.12 176 LEU A O 1
ATOM 1435 N N . GLN A 1 177 ? 8.874 -3.337 -34.041 1.00 96.12 177 GLN A N 1
ATOM 1436 C CA . GLN A 1 177 ? 8.911 -3.322 -35.508 1.00 96.12 177 GLN A CA 1
ATOM 1437 C C . GLN A 1 177 ? 8.919 -4.739 -36.096 1.00 96.12 177 GLN A C 1
ATOM 1439 O O . GLN A 1 177 ? 8.168 -5.009 -37.033 1.00 96.12 177 GLN A O 1
ATOM 1444 N N . GLN A 1 178 ? 9.690 -5.666 -35.516 1.00 94.25 178 GLN A N 1
ATOM 1445 C CA . GLN A 1 178 ? 9.698 -7.067 -35.956 1.00 94.25 178 GLN A CA 1
ATOM 1446 C C . GLN A 1 178 ? 8.323 -7.725 -35.797 1.00 94.25 178 GLN A C 1
ATOM 1448 O O . GLN A 1 178 ? 7.885 -8.454 -36.685 1.00 94.25 178 GLN A O 1
ATOM 1453 N N . ARG A 1 179 ? 7.596 -7.417 -34.714 1.00 94.06 179 ARG A N 1
ATOM 1454 C CA . ARG A 1 179 ? 6.216 -7.895 -34.528 1.00 94.06 179 ARG A CA 1
ATOM 1455 C C . ARG A 1 179 ? 5.225 -7.331 -35.544 1.00 94.06 179 ARG A C 1
ATOM 1457 O O . ARG A 1 179 ? 4.269 -8.024 -35.877 1.00 94.06 179 ARG A O 1
ATOM 1464 N N . ILE A 1 180 ? 5.417 -6.094 -36.005 1.00 94.12 180 ILE A N 1
ATOM 1465 C CA . ILE A 1 180 ? 4.574 -5.494 -37.051 1.00 94.12 180 ILE A CA 1
ATOM 1466 C C . ILE A 1 180 ? 4.854 -6.164 -38.399 1.00 94.12 180 ILE A C 1
ATOM 1468 O O . ILE A 1 180 ? 3.918 -6.512 -39.113 1.00 94.12 180 ILE A O 1
ATOM 1472 N N . ALA A 1 181 ? 6.131 -6.371 -38.730 1.00 94.62 181 ALA A N 1
ATOM 1473 C CA . ALA A 1 181 ? 6.534 -7.018 -39.975 1.00 94.62 181 ALA A CA 1
ATOM 1474 C C . ALA A 1 181 ? 6.110 -8.496 -40.028 1.00 94.62 181 ALA A C 1
ATOM 1476 O O . ALA A 1 181 ? 5.687 -8.985 -41.072 1.00 94.62 181 ALA A O 1
ATOM 1477 N N . ASN A 1 182 ? 6.197 -9.202 -38.899 1.00 94.06 182 ASN A N 1
ATOM 1478 C CA . ASN A 1 182 ? 5.768 -10.585 -38.767 1.00 94.06 182 ASN A CA 1
ATOM 1479 C C . ASN A 1 182 ? 4.995 -10.792 -37.448 1.00 94.06 182 ASN A C 1
ATOM 1481 O O . ASN A 1 182 ? 5.611 -10.896 -36.379 1.00 94.06 182 ASN A O 1
ATOM 1485 N N . PRO A 1 183 ? 3.659 -10.953 -37.505 1.00 91.94 183 PRO A N 1
ATOM 1486 C CA . PRO A 1 183 ? 2.835 -11.202 -36.321 1.00 91.94 183 PRO A CA 1
ATOM 1487 C C . PRO A 1 183 ? 3.251 -12.434 -35.500 1.00 91.94 183 PRO A C 1
ATOM 1489 O O . PRO A 1 183 ? 3.035 -12.456 -34.286 1.00 91.94 183 PRO A O 1
ATOM 1492 N N . PHE A 1 184 ? 3.881 -13.430 -36.135 1.00 93.44 184 PHE A N 1
ATOM 1493 C CA . PHE A 1 184 ? 4.336 -14.678 -35.512 1.00 93.44 184 PHE A CA 1
ATOM 1494 C C . PHE A 1 184 ? 5.789 -14.633 -35.024 1.00 93.44 184 PHE A C 1
ATOM 1496 O O . PHE A 1 184 ? 6.280 -15.631 -34.501 1.00 93.44 184 PHE A O 1
ATOM 1503 N N . PHE A 1 185 ? 6.478 -13.491 -35.136 1.00 92.81 185 PHE A N 1
ATOM 1504 C CA . PHE A 1 185 ? 7.886 -13.353 -34.747 1.00 92.81 185 PHE A CA 1
ATOM 1505 C C . PHE A 1 185 ? 8.160 -13.846 -33.319 1.00 92.81 185 PHE A C 1
ATOM 1507 O O . PHE A 1 185 ? 9.093 -14.612 -33.096 1.00 92.81 185 PHE A O 1
ATOM 1514 N N . ALA A 1 186 ? 7.294 -13.500 -32.362 1.00 90.94 186 ALA A N 1
ATOM 1515 C CA . ALA A 1 186 ? 7.445 -13.920 -30.968 1.00 90.94 186 ALA A CA 1
ATOM 1516 C C . ALA A 1 186 ? 7.472 -15.452 -30.794 1.00 90.94 186 ALA A C 1
ATOM 1518 O O . ALA A 1 186 ? 8.168 -15.947 -29.917 1.00 90.94 186 ALA A O 1
ATOM 1519 N N . ALA A 1 187 ? 6.754 -16.200 -31.639 1.00 92.25 187 ALA A N 1
ATOM 1520 C CA . ALA A 1 187 ? 6.728 -17.662 -31.589 1.00 92.25 187 ALA A CA 1
ATOM 1521 C C . ALA A 1 187 ? 7.994 -18.307 -32.182 1.00 92.25 187 ALA A C 1
ATOM 1523 O O . ALA A 1 187 ? 8.270 -19.471 -31.910 1.00 92.25 187 ALA A O 1
ATOM 1524 N N . SER A 1 188 ? 8.766 -17.561 -32.979 1.00 91.38 188 SER A N 1
ATOM 1525 C CA . SER A 1 188 ? 10.045 -18.019 -33.542 1.00 91.38 188 SER A CA 1
ATOM 1526 C C . SER A 1 188 ? 11.259 -17.728 -32.655 1.00 91.38 188 SER A C 1
ATOM 1528 O O . SER A 1 188 ? 12.357 -18.185 -32.964 1.00 91.38 188 SER A O 1
ATOM 1530 N N . VAL A 1 189 ? 11.086 -16.976 -31.563 1.00 91.69 189 VAL A N 1
ATOM 1531 C CA . VAL A 1 189 ? 12.182 -16.620 -30.656 1.00 91.69 189 VAL A CA 1
ATOM 1532 C C . VAL A 1 189 ? 12.236 -17.604 -29.492 1.00 91.69 189 VAL A C 1
ATOM 1534 O O . VAL A 1 189 ? 11.276 -17.739 -28.737 1.00 91.69 189 VAL A O 1
ATOM 1537 N N . LEU A 1 190 ? 13.388 -18.254 -29.319 1.00 93.31 190 LEU A N 1
ATOM 1538 C CA . LEU A 1 190 ? 13.696 -19.056 -28.139 1.00 93.31 190 LEU A CA 1
ATOM 1539 C C . LEU A 1 190 ? 14.598 -18.247 -27.205 1.00 93.31 190 LEU A C 1
ATOM 1541 O O . LEU A 1 190 ? 15.688 -17.833 -27.597 1.00 93.31 190 LEU A O 1
ATOM 1545 N N . PHE A 1 191 ? 14.148 -18.035 -25.971 1.00 88.25 191 PHE A N 1
ATOM 1546 C CA . PHE A 1 191 ? 14.963 -17.425 -24.926 1.00 88.25 191 PHE A CA 1
ATOM 1547 C C . PHE A 1 191 ? 15.589 -18.514 -24.060 1.00 88.25 191 PHE A C 1
ATOM 1549 O O . PHE A 1 191 ? 14.903 -19.437 -23.624 1.00 88.25 191 PHE A O 1
ATOM 1556 N N . THR A 1 192 ? 16.883 -18.380 -23.793 1.00 91.44 192 THR A N 1
ATOM 1557 C CA . THR A 1 192 ? 17.621 -19.206 -22.836 1.00 91.44 192 THR A CA 1
ATOM 1558 C C . THR A 1 192 ? 18.192 -18.297 -21.761 1.00 91.44 192 THR A C 1
ATOM 1560 O O . THR A 1 192 ? 18.759 -17.253 -22.091 1.00 91.44 192 THR A O 1
ATOM 1563 N N . ASP A 1 193 ? 18.070 -18.683 -20.497 1.00 87.50 193 ASP A N 1
ATOM 1564 C CA . ASP A 1 193 ? 18.720 -18.007 -19.383 1.00 87.50 193 ASP A CA 1
ATOM 1565 C C . ASP A 1 193 ? 19.637 -18.963 -18.615 1.00 87.50 193 ASP A C 1
ATOM 1567 O O . ASP A 1 193 ? 19.549 -20.187 -18.717 1.00 87.50 193 ASP A O 1
ATOM 1571 N N . GLU A 1 194 ? 20.568 -18.378 -17.870 1.00 82.56 194 GLU A N 1
ATOM 1572 C CA . GLU A 1 194 ? 21.416 -19.095 -16.931 1.00 82.56 194 GLU A CA 1
ATOM 1573 C C . GLU A 1 194 ? 21.041 -18.639 -15.519 1.00 82.56 194 GLU A C 1
ATOM 1575 O O . GLU A 1 194 ? 21.055 -17.445 -15.204 1.00 82.56 194 GLU A O 1
ATOM 1580 N N . ALA A 1 195 ? 20.671 -19.588 -14.661 1.00 76.69 195 ALA A N 1
ATOM 1581 C CA . ALA A 1 195 ? 20.290 -19.307 -13.285 1.00 76.69 195 ALA A CA 1
ATOM 1582 C C . ALA A 1 195 ? 21.485 -19.529 -12.349 1.00 76.69 195 ALA A C 1
ATOM 1584 O O . ALA A 1 195 ? 21.858 -20.662 -12.050 1.00 76.69 195 ALA A O 1
ATOM 1585 N N . SER A 1 196 ? 22.073 -18.444 -11.841 1.00 69.50 196 SER A N 1
ATOM 1586 C CA . SER A 1 196 ? 23.124 -18.529 -10.820 1.00 69.50 196 SER A CA 1
ATOM 1587 C C . SER A 1 196 ? 22.529 -18.491 -9.411 1.00 69.50 196 SER A C 1
ATOM 1589 O O . SER A 1 196 ? 21.867 -17.522 -9.024 1.00 69.50 196 SER A O 1
ATOM 1591 N N . PHE A 1 197 ? 22.816 -19.514 -8.607 1.00 68.31 197 PHE A N 1
ATOM 1592 C CA . PHE A 1 197 ? 22.521 -19.512 -7.175 1.00 68.31 197 PHE A CA 1
ATOM 1593 C C . PHE A 1 197 ? 23.634 -18.797 -6.428 1.00 68.31 197 PHE A C 1
ATOM 1595 O O . PHE A 1 197 ? 24.817 -19.024 -6.670 1.00 68.31 197 PHE A O 1
ATOM 1602 N N . SER A 1 198 ? 23.259 -17.911 -5.519 1.00 69.44 198 SER A N 1
ATOM 1603 C CA . SER A 1 198 ? 24.209 -17.053 -4.838 1.00 69.44 198 SER A CA 1
ATOM 1604 C C . SER A 1 198 ? 23.900 -16.998 -3.345 1.00 69.44 198 SER A C 1
ATOM 1606 O O . SER A 1 198 ? 22.771 -17.254 -2.928 1.00 69.44 198 SER A O 1
ATOM 1608 N N . ARG A 1 199 ? 24.922 -16.732 -2.524 1.00 68.12 199 ARG A N 1
ATOM 1609 C CA . ARG A 1 199 ? 24.821 -16.809 -1.054 1.00 68.12 199 ARG A CA 1
ATOM 1610 C C . ARG A 1 199 ? 24.197 -15.558 -0.419 1.00 68.12 199 ARG A C 1
ATOM 1612 O O . ARG A 1 199 ? 24.077 -15.484 0.799 1.00 68.12 199 ARG A O 1
ATOM 1619 N N . GLU A 1 200 ? 23.845 -14.542 -1.201 1.00 67.50 200 GLU A N 1
ATOM 1620 C CA . GLU A 1 200 ? 23.218 -13.328 -0.685 1.00 67.50 200 GLU A CA 1
ATOM 1621 C C . GLU A 1 200 ? 21.852 -13.642 -0.070 1.00 67.50 200 GLU A C 1
ATOM 1623 O O . GLU A 1 200 ? 21.059 -14.416 -0.607 1.00 67.50 200 GLU A O 1
ATOM 1628 N N . GLY A 1 201 ? 21.583 -13.007 1.073 1.00 62.84 201 GLY A N 1
ATOM 1629 C CA . GLY A 1 201 ? 20.362 -13.218 1.836 1.00 62.84 201 GLY A CA 1
ATOM 1630 C C . GLY A 1 201 ? 19.098 -12.967 1.013 1.00 62.84 201 GLY A C 1
ATOM 1631 O O . GLY A 1 201 ? 19.018 -12.048 0.192 1.00 62.84 201 GLY A O 1
ATOM 1632 N N . ILE A 1 202 ? 18.080 -13.789 1.264 1.00 66.44 202 ILE A N 1
ATOM 1633 C CA . ILE A 1 202 ? 16.749 -13.603 0.695 1.00 66.44 202 ILE A CA 1
ATOM 1634 C C . ILE A 1 202 ? 16.157 -12.333 1.304 1.00 66.44 202 ILE A C 1
ATOM 1636 O O . ILE A 1 202 ? 15.943 -12.235 2.511 1.00 66.44 202 ILE A O 1
ATOM 1640 N N . PHE A 1 203 ? 15.885 -11.348 0.455 1.00 65.81 203 PHE A N 1
ATOM 1641 C CA . PHE A 1 203 ? 15.162 -10.158 0.869 1.00 65.81 203 PHE A CA 1
ATOM 1642 C C . PHE A 1 203 ? 13.694 -10.516 1.129 1.00 65.81 203 PHE A C 1
ATOM 1644 O O . PHE A 1 203 ? 12.976 -10.869 0.192 1.00 65.81 203 PHE A O 1
ATOM 1651 N N . ASN A 1 204 ? 13.249 -10.428 2.386 1.00 75.94 204 ASN A N 1
ATOM 1652 C CA . ASN A 1 204 ? 11.847 -10.642 2.736 1.00 75.94 204 ASN A CA 1
ATOM 1653 C C . ASN A 1 204 ? 11.017 -9.403 2.361 1.00 75.94 204 ASN A C 1
ATOM 1655 O O . ASN A 1 204 ? 10.880 -8.464 3.146 1.00 75.94 204 ASN A O 1
ATOM 1659 N N . THR A 1 205 ? 10.455 -9.414 1.152 1.00 76.19 205 THR A N 1
ATOM 1660 C CA . THR A 1 205 ? 9.618 -8.333 0.611 1.00 76.19 205 THR A CA 1
ATOM 1661 C C . THR A 1 205 ? 8.373 -8.062 1.451 1.00 76.19 205 THR A C 1
ATOM 1663 O O . THR A 1 205 ? 7.895 -6.934 1.467 1.00 76.19 205 THR A O 1
ATOM 1666 N N . HIS A 1 206 ? 7.868 -9.056 2.185 1.00 77.00 206 HIS A N 1
ATOM 1667 C CA . HIS A 1 206 ? 6.664 -8.901 2.998 1.00 77.00 206 HIS A CA 1
ATOM 1668 C C . HIS A 1 206 ? 6.885 -7.965 4.194 1.00 77.00 206 HIS A C 1
ATOM 1670 O O . HIS A 1 206 ? 5.999 -7.197 4.557 1.00 77.00 206 HIS A O 1
ATOM 1676 N N . ASN A 1 207 ? 8.100 -7.962 4.748 1.00 82.50 207 ASN A N 1
ATOM 1677 C CA . ASN A 1 207 ? 8.472 -7.082 5.857 1.00 82.50 207 ASN A CA 1
ATOM 1678 C C . ASN A 1 207 ? 8.941 -5.699 5.387 1.00 82.50 207 ASN A C 1
ATOM 1680 O O . ASN A 1 207 ? 9.213 -4.837 6.216 1.00 82.50 207 ASN A O 1
ATOM 1684 N N . SER A 1 208 ? 9.061 -5.488 4.073 1.00 85.56 208 SER A N 1
ATOM 1685 C CA . SER A 1 208 ? 9.431 -4.200 3.500 1.00 85.56 208 SER A CA 1
ATOM 1686 C C . SER A 1 208 ? 8.181 -3.523 2.967 1.00 85.56 208 SER A C 1
ATOM 1688 O O . SER A 1 208 ? 7.684 -3.855 1.888 1.00 85.56 208 SER A O 1
ATOM 1690 N N . TYR A 1 209 ? 7.699 -2.536 3.706 1.00 90.31 209 TYR A N 1
ATOM 1691 C CA . TYR A 1 209 ? 6.591 -1.685 3.299 1.00 90.31 209 TYR A CA 1
ATOM 1692 C C . TYR A 1 209 ? 6.853 -0.241 3.704 1.00 90.31 209 TYR A C 1
ATOM 1694 O O . TYR A 1 209 ? 7.700 0.029 4.550 1.00 90.31 209 TYR A O 1
ATOM 1702 N N . SER A 1 210 ? 6.136 0.665 3.060 1.00 92.31 210 SER A N 1
ATOM 1703 C CA . SER A 1 210 ? 6.129 2.093 3.324 1.00 92.31 210 SER A CA 1
ATOM 1704 C C . SER A 1 210 ? 4.685 2.510 3.560 1.00 92.31 210 SER A C 1
ATOM 1706 O O . SER A 1 210 ? 3.828 2.229 2.723 1.00 92.31 210 SER A O 1
ATOM 1708 N N . TRP A 1 211 ? 4.405 3.162 4.680 1.00 93.06 211 TRP A N 1
ATOM 1709 C CA . TRP A 1 211 ? 3.096 3.745 4.952 1.00 93.06 211 TRP A CA 1
ATOM 1710 C C . TRP A 1 211 ? 2.897 5.013 4.129 1.00 93.06 211 TRP A C 1
ATOM 1712 O O . TRP A 1 211 ? 3.784 5.863 4.077 1.00 93.06 211 TRP A O 1
ATOM 1722 N N . ALA A 1 212 ? 1.749 5.133 3.472 1.00 92.44 212 ALA A N 1
ATOM 1723 C CA . ALA A 1 212 ? 1.358 6.339 2.750 1.00 92.44 212 ALA A CA 1
ATOM 1724 C C . ALA A 1 212 ? -0.162 6.381 2.550 1.00 92.44 212 ALA A C 1
ATOM 1726 O O . ALA A 1 212 ? -0.826 5.348 2.617 1.00 92.44 212 ALA A O 1
ATOM 1727 N N . ALA A 1 213 ? -0.710 7.563 2.262 1.00 93.19 213 ALA A N 1
ATOM 1728 C CA . ALA A 1 213 ? -2.126 7.708 1.910 1.00 93.19 213 ALA A CA 1
ATOM 1729 C C . ALA A 1 213 ? -2.424 7.273 0.463 1.00 93.19 213 ALA A C 1
ATOM 1731 O O . ALA A 1 213 ? -3.498 6.770 0.145 1.00 93.19 213 ALA A O 1
ATOM 1732 N N . ALA A 1 214 ? -1.443 7.436 -0.425 1.00 93.12 214 ALA A N 1
ATOM 1733 C CA . ALA A 1 214 ? -1.491 6.999 -1.814 1.00 93.12 214 ALA A CA 1
ATOM 1734 C C . ALA A 1 214 ? -0.235 6.192 -2.138 1.00 93.12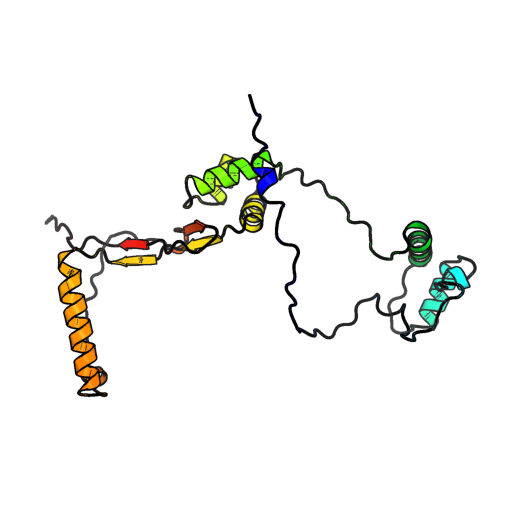 214 ALA A C 1
ATOM 1736 O O . ALA A 1 214 ? 0.800 6.395 -1.508 1.00 93.12 214 ALA A O 1
ATOM 1737 N N . ASN A 1 215 ? -0.317 5.293 -3.123 1.00 91.31 215 ASN A N 1
ATOM 1738 C CA . ASN A 1 215 ? 0.805 4.429 -3.481 1.00 91.31 215 ASN A CA 1
ATOM 1739 C C . ASN A 1 215 ? 2.012 5.271 -3.945 1.00 91.31 215 ASN A C 1
ATOM 1741 O O . ASN A 1 215 ? 1.943 5.874 -5.017 1.00 91.31 215 ASN A O 1
ATOM 1745 N N . PRO A 1 216 ? 3.131 5.282 -3.196 1.00 89.50 216 PRO A N 1
ATOM 1746 C CA . PRO A 1 216 ? 4.304 6.073 -3.555 1.00 89.50 216 PRO A CA 1
ATOM 1747 C C . PRO A 1 216 ? 5.157 5.404 -4.644 1.00 89.50 216 PRO A C 1
ATOM 1749 O O . PRO A 1 216 ? 6.203 5.933 -5.007 1.00 89.50 216 PRO A O 1
ATOM 1752 N N . HIS A 1 217 ? 4.756 4.224 -5.138 1.00 89.94 217 HIS A N 1
ATOM 1753 C CA . HIS A 1 217 ? 5.540 3.406 -6.064 1.00 89.94 217 HIS A CA 1
ATOM 1754 C C . HIS A 1 217 ? 6.976 3.205 -5.568 1.00 89.94 217 HIS A C 1
ATOM 1756 O O . HIS A 1 217 ? 7.940 3.293 -6.327 1.00 89.94 217 HIS A O 1
ATOM 1762 N N . VAL A 1 218 ? 7.114 2.942 -4.264 1.00 87.50 218 VAL A N 1
ATOM 1763 C CA . VAL A 1 218 ? 8.417 2.739 -3.635 1.00 87.50 218 VAL A CA 1
ATOM 1764 C C . VAL A 1 218 ? 9.134 1.571 -4.292 1.00 87.50 218 VAL A C 1
ATOM 1766 O O . VAL A 1 218 ? 8.637 0.443 -4.332 1.00 87.50 218 VAL A O 1
ATOM 1769 N N . THR A 1 219 ? 10.328 1.845 -4.800 1.00 88.94 219 THR A N 1
ATOM 1770 C CA . THR A 1 219 ? 11.180 0.834 -5.414 1.00 88.94 219 THR A CA 1
ATOM 1771 C C . THR A 1 219 ? 12.395 0.575 -4.540 1.00 88.94 219 THR A C 1
ATOM 1773 O O . THR A 1 219 ? 12.868 1.440 -3.804 1.00 88.94 219 THR A O 1
ATOM 1776 N N . ARG A 1 220 ? 12.898 -0.655 -4.593 1.00 84.81 220 ARG A N 1
ATOM 1777 C CA . ARG A 1 220 ? 14.165 -1.032 -3.979 1.00 84.81 220 ARG A CA 1
ATOM 1778 C C . ARG A 1 220 ? 14.992 -1.785 -5.002 1.00 84.81 220 ARG A C 1
ATOM 1780 O O . ARG A 1 220 ? 14.562 -2.816 -5.527 1.00 84.81 220 ARG A O 1
ATOM 1787 N N . THR A 1 221 ? 16.176 -1.263 -5.288 1.00 82.19 221 THR A N 1
ATOM 1788 C CA . THR A 1 221 ? 17.129 -1.893 -6.195 1.00 82.19 221 THR A CA 1
ATOM 1789 C C . THR A 1 221 ? 17.668 -3.179 -5.579 1.00 82.19 221 THR A C 1
ATOM 1791 O O . THR A 1 221 ? 18.040 -3.230 -4.403 1.00 82.19 221 THR A O 1
ATOM 1794 N N . ARG A 1 222 ? 17.702 -4.251 -6.374 1.00 71.38 222 ARG A N 1
ATOM 1795 C CA . ARG A 1 222 ? 18.410 -5.486 -6.022 1.00 71.38 222 ARG A CA 1
ATOM 1796 C C . ARG A 1 222 ? 19.591 -5.687 -6.952 1.00 71.38 222 ARG A C 1
ATOM 1798 O O . ARG A 1 222 ? 19.405 -5.630 -8.163 1.00 71.38 222 ARG A O 1
ATOM 1805 N N . ALA A 1 223 ? 20.708 -6.084 -6.337 1.00 64.25 223 ALA A N 1
ATOM 1806 C CA . ALA A 1 223 ? 21.967 -6.481 -6.957 1.00 64.25 223 ALA A CA 1
ATOM 1807 C C . ALA A 1 223 ? 22.597 -5.355 -7.789 1.00 64.25 223 ALA A C 1
ATOM 1809 O O . ALA A 1 223 ? 22.007 -4.852 -8.742 1.00 64.25 223 ALA A O 1
ATOM 1810 N N . ALA A 1 224 ? 23.818 -4.968 -7.421 1.00 64.56 224 ALA A N 1
ATOM 1811 C CA . ALA A 1 224 ? 24.663 -4.219 -8.335 1.00 64.56 224 ALA A CA 1
ATOM 1812 C C . ALA A 1 224 ? 24.962 -5.117 -9.545 1.00 64.56 224 ALA A C 1
ATOM 1814 O O . ALA A 1 224 ? 25.137 -6.328 -9.387 1.00 64.56 224 ALA A O 1
ATOM 1815 N N . GLN A 1 225 ? 24.988 -4.536 -10.744 1.00 61.66 225 GLN A N 1
ATOM 1816 C CA . GLN A 1 225 ? 25.400 -5.263 -11.951 1.00 61.66 225 GLN A CA 1
ATOM 1817 C C . GLN A 1 225 ? 26.826 -5.802 -11.822 1.00 61.66 225 GLN A C 1
ATOM 1819 O O . GLN A 1 225 ? 27.128 -6.874 -12.337 1.00 61.66 225 GLN A O 1
ATOM 1824 N N . ASP A 1 226 ? 27.668 -5.087 -11.078 1.00 62.50 226 ASP A N 1
ATOM 1825 C CA . ASP A 1 226 ? 29.029 -5.503 -10.792 1.00 62.50 226 ASP A CA 1
ATOM 1826 C C . ASP A 1 226 ? 29.036 -6.321 -9.498 1.00 62.50 226 ASP A C 1
ATOM 1828 O O . ASP A 1 226 ? 28.729 -5.822 -8.411 1.00 62.50 226 ASP A O 1
ATOM 1832 N N . ARG A 1 227 ? 29.380 -7.604 -9.617 1.00 61.81 227 ARG A N 1
ATOM 1833 C CA . ARG A 1 227 ? 29.723 -8.453 -8.477 1.00 61.81 227 ARG A CA 1
ATOM 1834 C C . ARG A 1 227 ? 31.234 -8.489 -8.339 1.00 61.81 227 ARG A C 1
ATOM 1836 O O . ARG A 1 227 ? 31.931 -8.894 -9.265 1.00 61.81 227 ARG A O 1
ATOM 1843 N N . PHE A 1 228 ? 31.734 -8.118 -7.167 1.00 58.50 228 PHE A N 1
ATOM 1844 C CA . PHE A 1 228 ? 33.128 -8.367 -6.827 1.00 58.50 228 PHE A CA 1
ATOM 1845 C C . PHE A 1 228 ? 33.328 -9.874 -6.664 1.00 58.50 228 PHE A C 1
ATOM 1847 O O . PHE A 1 228 ? 32.708 -10.503 -5.806 1.00 58.50 228 PHE A O 1
ATOM 1854 N N . LEU A 1 229 ? 34.181 -10.450 -7.506 1.00 58.47 229 LEU A N 1
ATOM 1855 C CA . LEU A 1 229 ? 34.697 -11.798 -7.320 1.00 58.47 229 LEU A CA 1
ATOM 1856 C C . LEU A 1 229 ? 35.970 -11.678 -6.484 1.00 58.47 229 LEU A C 1
ATOM 1858 O O . LEU A 1 229 ? 36.935 -11.044 -6.904 1.00 58.47 229 LEU A O 1
ATOM 1862 N N . VAL A 1 230 ? 35.958 -12.260 -5.289 1.00 51.72 230 VAL A N 1
ATOM 1863 C CA . VAL A 1 230 ? 37.178 -12.490 -4.516 1.00 51.72 230 VAL A CA 1
ATOM 1864 C C . VAL A 1 230 ? 37.543 -13.948 -4.737 1.00 51.72 230 VAL A C 1
ATOM 1866 O O . VAL A 1 230 ? 36.793 -14.833 -4.325 1.00 51.72 230 VAL A O 1
ATOM 1869 N N . ASN A 1 231 ? 38.662 -14.194 -5.416 1.00 46.88 231 ASN A N 1
ATOM 1870 C CA . ASN A 1 231 ? 39.256 -15.525 -5.433 1.00 46.88 231 ASN A CA 1
ATOM 1871 C C . ASN A 1 231 ? 39.810 -15.791 -4.029 1.00 46.88 231 ASN A C 1
ATOM 1873 O O . ASN A 1 231 ? 40.643 -15.020 -3.551 1.00 46.88 231 ASN A O 1
ATOM 1877 N N . VAL A 1 232 ? 39.294 -16.830 -3.373 1.00 47.06 232 VAL A N 1
ATOM 1878 C CA . VAL A 1 232 ? 39.810 -17.356 -2.100 1.00 47.06 232 VAL A CA 1
ATOM 1879 C C . VAL A 1 232 ? 40.803 -18.464 -2.398 1.00 47.06 232 VAL A C 1
ATOM 1881 O O . VAL A 1 232 ? 40.483 -19.287 -3.286 1.00 47.06 232 VAL A O 1
#